Protein AF-A0A5K3FFN4-F1 (afdb_monomer)

pLDDT: mean 79.39, std 20.01, range [26.0, 97.38]

Mean predicted aligned error: 14.05 Å

Nearest PDB structures (foldseek):
  5lgd-assembly1_A  TM=8.659E-01  e=4.032E-09  Homo sapiens
  5uph-assembly1_A  TM=8.967E-01  e=3.015E-09  Homo sapiens
  4f7b-assembly3_C  TM=8.768E-01  e=3.804E-09  Homo sapiens
  4f7b-assembly4_F  TM=8.673E-01  e=7.640E-09  Homo sapiens
  4tw0-assembly2_B  TM=8.283E-01  e=1.147E-08  Homo sapiens

Structure (mmCIF, N/CA/C/O backbone):
data_AF-A0A5K3FFN4-F1
#
_entry.id   AF-A0A5K3FFN4-F1
#
loop_
_atom_site.group_PDB
_atom_site.id
_atom_site.type_symbol
_atom_site.label_atom_id
_atom_site.label_alt_id
_atom_site.label_comp_id
_atom_site.label_asym_id
_atom_site.label_entity_id
_atom_site.label_seq_id
_atom_site.pdbx_PDB_ins_code
_atom_site.Cartn_x
_atom_site.Cartn_y
_atom_site.Cartn_z
_atom_site.occupancy
_atom_site.B_iso_or_equiv
_atom_site.auth_seq_id
_atom_site.auth_comp_id
_atom_site.auth_asym_id
_atom_site.auth_atom_id
_atom_site.pdbx_PDB_model_num
ATOM 1 N N . MET A 1 1 ? 10.219 7.676 -4.952 1.00 61.69 1 MET A N 1
ATOM 2 C CA . MET A 1 1 ? 10.089 6.314 -5.526 1.00 61.69 1 MET A CA 1
ATOM 3 C C . MET A 1 1 ? 9.188 6.316 -6.751 1.00 61.69 1 MET A C 1
ATOM 5 O O . MET A 1 1 ? 9.641 5.868 -7.788 1.00 61.69 1 MET A O 1
ATOM 9 N N . LEU A 1 2 ? 7.967 6.855 -6.671 1.00 76.56 2 LEU A N 1
ATOM 10 C CA . LEU A 1 2 ? 7.164 7.213 -7.848 1.00 76.56 2 LEU A CA 1
ATOM 11 C C . LEU A 1 2 ? 6.933 8.727 -7.840 1.00 76.56 2 LEU A C 1
ATOM 13 O O . LEU A 1 2 ? 6.721 9.287 -6.766 1.00 76.56 2 LEU A O 1
ATOM 17 N N . CYS A 1 3 ? 6.986 9.382 -9.003 1.00 80.44 3 CYS A N 1
ATOM 18 C CA . CYS A 1 3 ? 6.884 10.846 -9.105 1.00 80.44 3 CYS A CA 1
ATOM 19 C C . CYS A 1 3 ? 5.433 11.371 -9.112 1.00 80.44 3 CYS A C 1
ATOM 21 O O . CYS A 1 3 ? 5.212 12.557 -9.337 1.00 80.44 3 CYS A O 1
ATOM 23 N N . ARG A 1 4 ? 4.437 10.503 -8.874 1.00 84.31 4 ARG A N 1
ATOM 24 C CA . ARG A 1 4 ? 3.011 10.857 -8.806 1.00 84.31 4 ARG A CA 1
ATOM 25 C C . ARG A 1 4 ? 2.291 10.109 -7.676 1.00 84.31 4 ARG A C 1
ATOM 27 O O . ARG A 1 4 ? 2.703 8.991 -7.355 1.00 84.31 4 ARG A O 1
ATOM 34 N N . PRO A 1 5 ? 1.214 10.670 -7.093 1.00 86.56 5 PRO A N 1
ATOM 35 C CA . PRO A 1 5 ? 0.355 9.934 -6.170 1.00 86.56 5 PRO A CA 1
ATOM 36 C C . PRO A 1 5 ? -0.325 8.750 -6.873 1.00 86.56 5 PRO A C 1
ATOM 38 O O . PRO A 1 5 ? -0.617 8.795 -8.069 1.00 86.56 5 PRO A O 1
ATOM 41 N N . LEU A 1 6 ? -0.614 7.692 -6.113 1.00 87.56 6 LEU A N 1
ATOM 42 C CA . LEU A 1 6 ? -1.374 6.533 -6.581 1.00 87.56 6 LEU A CA 1
ATOM 43 C C . LEU A 1 6 ? -2.752 6.514 -5.921 1.00 87.56 6 LEU A C 1
ATOM 45 O O . LEU A 1 6 ? -2.852 6.620 -4.700 1.00 87.56 6 LEU A O 1
ATOM 49 N N . LYS A 1 7 ? -3.814 6.309 -6.706 1.00 90.69 7 LYS A N 1
ATOM 50 C CA . LYS A 1 7 ? -5.147 6.062 -6.152 1.00 90.69 7 LYS A CA 1
ATOM 51 C C . LYS A 1 7 ? -5.229 4.606 -5.692 1.00 90.69 7 LYS A C 1
ATOM 53 O O . LYS A 1 7 ? -4.960 3.690 -6.473 1.00 90.69 7 LYS A O 1
ATOM 58 N N . MET A 1 8 ? -5.600 4.409 -4.431 1.00 92.94 8 MET A N 1
ATOM 59 C CA . MET A 1 8 ? -5.843 3.102 -3.818 1.00 92.94 8 MET A CA 1
ATOM 60 C C . MET A 1 8 ? -7.347 2.840 -3.715 1.00 92.94 8 MET A C 1
ATOM 62 O O . MET A 1 8 ? -8.144 3.768 -3.595 1.00 92.94 8 MET A O 1
ATOM 66 N N . THR A 1 9 ? -7.735 1.568 -3.739 1.00 95.38 9 THR A N 1
ATOM 67 C CA . THR A 1 9 ? -9.117 1.108 -3.550 1.00 95.38 9 THR A CA 1
ATOM 68 C C . THR A 1 9 ? -9.151 0.002 -2.510 1.00 95.38 9 THR A C 1
ATOM 70 O O . THR A 1 9 ? -8.384 -0.957 -2.607 1.00 95.38 9 THR A O 1
ATOM 73 N N . ALA A 1 10 ? -10.054 0.121 -1.538 1.00 95.75 10 ALA A N 1
ATOM 74 C CA . ALA A 1 10 ? -10.371 -0.976 -0.635 1.00 95.75 10 ALA A CA 1
ATOM 75 C C . ALA A 1 10 ? -11.022 -2.120 -1.433 1.00 95.75 10 ALA A C 1
ATOM 77 O O . ALA A 1 10 ? -11.916 -1.878 -2.246 1.00 95.75 10 ALA A O 1
ATOM 78 N N . LYS A 1 11 ? -10.568 -3.358 -1.220 1.00 94.38 11 LYS A N 1
ATOM 79 C CA . LYS A 1 11 ? -11.110 -4.568 -1.860 1.00 94.38 11 LYS A CA 1
ATOM 80 C C . LYS A 1 11 ? -12.028 -5.361 -0.934 1.00 94.38 11 LYS A C 1
ATOM 82 O O . LYS A 1 11 ? -13.005 -5.936 -1.400 1.00 94.38 11 LYS A O 1
ATOM 87 N N . GLY A 1 12 ? -11.729 -5.381 0.362 1.00 95.31 12 GLY A N 1
ATOM 88 C CA . GLY A 1 12 ? -12.502 -6.108 1.365 1.00 95.31 12 GLY A CA 1
ATOM 89 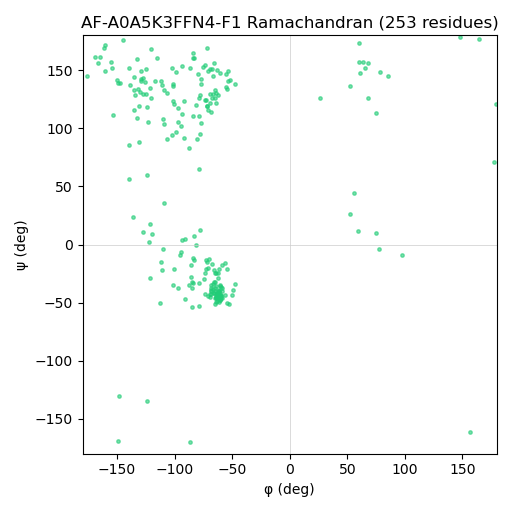C C . GLY A 1 12 ? -11.737 -6.275 2.674 1.00 95.31 12 GLY A C 1
ATOM 90 O O . GLY A 1 12 ? -10.581 -5.866 2.785 1.00 95.31 12 GLY A O 1
ATOM 91 N N .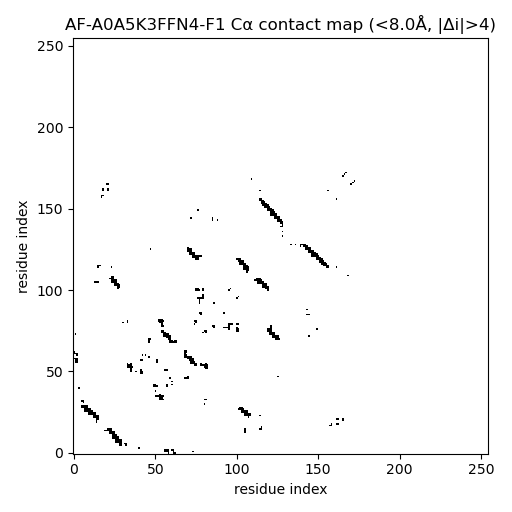 PHE A 1 13 ? -12.395 -6.866 3.669 1.00 95.94 13 PHE A N 1
ATOM 92 C CA . PHE A 1 13 ? -11.748 -7.215 4.932 1.00 95.94 13 PHE A CA 1
ATOM 93 C C . PHE A 1 13 ? -10.888 -8.473 4.787 1.00 95.94 13 PHE A C 1
ATOM 95 O O . PHE A 1 13 ? -11.268 -9.415 4.093 1.00 95.94 13 PHE A O 1
ATOM 102 N N . THR A 1 14 ? -9.751 -8.478 5.472 1.00 95.38 14 THR A N 1
ATOM 103 C CA . THR A 1 14 ? -8.788 -9.579 5.550 1.00 95.38 14 THR A CA 1
ATOM 104 C C . THR A 1 14 ? -8.086 -9.541 6.917 1.00 95.38 14 THR A C 1
ATOM 106 O O . THR A 1 14 ? -8.502 -8.794 7.808 1.00 95.38 14 THR A O 1
ATOM 109 N N . HIS A 1 15 ? -7.022 -10.325 7.081 1.00 94.75 15 HIS A N 1
ATOM 110 C CA . HIS A 1 15 ? -6.204 -10.394 8.292 1.00 94.75 15 HIS A CA 1
ATOM 111 C C . HIS A 1 15 ? -4.707 -10.244 7.954 1.00 94.75 15 HIS A C 1
ATOM 113 O O . HIS A 1 15 ? -4.302 -10.640 6.856 1.00 94.75 15 HIS A O 1
ATOM 119 N N . PRO A 1 16 ? -3.879 -9.675 8.854 1.00 93.44 16 PRO A N 1
ATOM 120 C CA . PRO A 1 16 ? -2.421 -9.683 8.724 1.00 93.44 16 PRO A CA 1
ATOM 121 C C . PRO A 1 16 ? -1.840 -11.092 8.564 1.00 93.44 16 PRO A C 1
ATOM 123 O O . PRO A 1 16 ? -2.310 -12.045 9.185 1.00 93.44 16 PRO A O 1
ATOM 126 N N . SER A 1 17 ? -0.757 -11.221 7.797 1.00 91.88 17 SER A N 1
ATOM 127 C CA . SER A 1 17 ? -0.097 -12.510 7.524 1.00 91.88 17 SER A CA 1
ATOM 128 C C . SER A 1 17 ? 0.461 -13.220 8.767 1.00 91.88 17 SER A C 1
ATOM 130 O O . SER A 1 17 ? 0.652 -14.435 8.737 1.00 91.88 17 SER A O 1
ATOM 132 N N . LEU A 1 18 ? 0.702 -12.476 9.854 1.00 92.75 18 LEU A N 1
ATOM 133 C CA . LEU A 1 18 ? 1.255 -12.971 11.120 1.00 92.75 18 LEU A CA 1
ATOM 134 C C . LEU A 1 18 ? 0.250 -12.991 12.291 1.00 92.75 18 LEU A C 1
ATOM 136 O O . LEU A 1 18 ? 0.617 -13.430 13.379 1.00 92.75 18 LEU A O 1
ATOM 140 N N . TYR A 1 19 ? -0.988 -12.510 12.115 1.00 92.69 19 TYR A N 1
ATOM 141 C CA . TYR A 1 19 ? -1.982 -12.454 13.198 1.00 92.69 19 TYR A CA 1
ATOM 142 C C . TYR A 1 19 ? -3.411 -12.501 12.646 1.00 92.69 19 TYR A C 1
ATOM 144 O O . TYR A 1 19 ? -3.880 -11.553 12.024 1.00 92.69 19 TYR A O 1
ATOM 152 N N . ASP A 1 20 ? -4.119 -13.600 12.898 1.00 93.25 20 ASP A N 1
ATOM 153 C CA . ASP A 1 20 ? -5.409 -13.932 12.280 1.00 93.25 20 ASP A CA 1
ATOM 154 C C . ASP A 1 20 ? -6.633 -13.274 12.942 1.00 93.25 20 ASP A C 1
ATOM 156 O O . ASP A 1 20 ? -7.716 -13.271 12.362 1.00 93.25 20 ASP A O 1
ATOM 160 N N . ARG A 1 21 ? -6.487 -12.706 14.146 1.00 92.25 21 ARG A N 1
ATOM 161 C CA . ARG A 1 21 ? -7.624 -12.173 14.927 1.00 92.25 21 ARG A CA 1
ATOM 162 C C . ARG A 1 21 ? -7.970 -10.724 14.592 1.00 92.25 21 ARG A C 1
ATOM 164 O O . ARG A 1 21 ? -9.141 -10.365 14.588 1.00 92.25 21 ARG A O 1
ATOM 171 N N . LEU A 1 22 ? -6.964 -9.901 14.285 1.00 92.69 22 LEU A N 1
ATOM 172 C CA . LEU A 1 22 ? -7.150 -8.483 13.959 1.00 92.69 22 LEU A CA 1
ATOM 173 C C . LEU A 1 22 ? -7.786 -8.338 12.573 1.00 92.69 22 LEU A C 1
ATOM 175 O O . LEU A 1 22 ? -7.245 -8.840 11.584 1.00 92.69 22 LEU A O 1
ATOM 179 N N . LYS A 1 23 ? -8.917 -7.636 12.482 1.00 94.00 23 LYS A N 1
ATOM 180 C CA . LYS A 1 23 ? -9.640 -7.447 11.218 1.00 94.00 23 LYS A CA 1
ATOM 181 C C . LYS A 1 23 ? -9.220 -6.151 10.520 1.00 94.00 23 LYS A C 1
ATOM 183 O O . LYS A 1 23 ? -9.544 -5.055 10.969 1.00 94.00 23 LYS A O 1
ATOM 188 N N . VAL A 1 24 ? -8.551 -6.278 9.376 1.00 95.50 24 VAL A N 1
ATOM 189 C CA . VAL A 1 24 ? -7.999 -5.153 8.598 1.00 95.50 24 VAL A CA 1
ATOM 190 C C . VAL A 1 24 ? -8.668 -5.028 7.229 1.00 95.50 24 VAL A C 1
ATOM 192 O O . VAL A 1 24 ? -9.289 -5.965 6.732 1.00 95.50 24 VAL A O 1
ATOM 195 N N . LEU A 1 25 ? -8.563 -3.856 6.609 1.00 96.94 25 LEU A N 1
ATOM 196 C CA . LEU A 1 25 ? -9.091 -3.555 5.280 1.00 96.94 25 LEU A CA 1
ATOM 197 C C . LEU A 1 25 ? -7.950 -3.621 4.251 1.00 96.94 25 LEU A C 1
ATOM 199 O O . LEU A 1 25 ? -6.964 -2.896 4.381 1.00 96.94 25 LEU A O 1
ATOM 203 N N . GLU A 1 26 ? -8.065 -4.484 3.235 1.00 96.50 26 GLU A N 1
ATOM 204 C CA . GLU A 1 26 ? -7.068 -4.578 2.160 1.00 96.50 26 GLU A CA 1
ATOM 205 C C . GLU A 1 26 ? -7.291 -3.482 1.118 1.00 96.50 26 GLU A C 1
ATOM 207 O O . GLU A 1 26 ? -8.327 -3.440 0.450 1.00 96.50 26 GLU A O 1
ATOM 212 N N . PHE A 1 27 ? -6.283 -2.636 0.933 1.00 95.75 27 PHE A N 1
ATOM 213 C CA . PHE A 1 27 ? -6.172 -1.688 -0.164 1.00 95.75 27 PHE A CA 1
ATOM 214 C C . PHE A 1 27 ? -5.210 -2.211 -1.234 1.00 95.75 27 PHE A C 1
ATOM 216 O O . PHE A 1 27 ? -4.124 -2.708 -0.935 1.00 95.75 27 PHE A O 1
ATOM 223 N N . GLN A 1 28 ? -5.592 -2.039 -2.498 1.00 94.88 28 GLN A N 1
ATOM 224 C CA . GLN A 1 28 ? -4.733 -2.260 -3.667 1.00 94.88 28 GLN A CA 1
ATOM 225 C C . GLN A 1 28 ? -4.856 -1.061 -4.626 1.00 94.88 28 GLN A C 1
ATOM 227 O O . GLN A 1 28 ? -5.873 -0.353 -4.578 1.00 94.88 28 GLN A O 1
ATOM 232 N N . PRO A 1 29 ? -3.887 -0.833 -5.532 1.00 92.62 29 PRO A N 1
ATOM 233 C CA . PRO A 1 29 ? -3.990 0.213 -6.547 1.00 92.62 29 PRO A CA 1
ATOM 234 C C . PRO A 1 29 ? -5.286 0.116 -7.368 1.00 92.62 29 PRO A C 1
ATOM 236 O O . PRO A 1 29 ? -5.748 -0.975 -7.711 1.00 92.62 29 PRO A O 1
ATOM 239 N N . ASP A 1 30 ? -5.886 1.263 -7.682 1.00 91.69 30 ASP A N 1
ATOM 240 C CA . ASP A 1 30 ? -7.029 1.333 -8.596 1.00 91.69 30 ASP A CA 1
ATOM 241 C C . ASP A 1 30 ? -6.607 1.021 -10.042 1.00 91.69 30 ASP A C 1
ATOM 243 O O . ASP A 1 30 ? -5.496 1.347 -10.457 1.00 91.69 30 ASP A O 1
ATOM 247 N N . ALA A 1 31 ? -7.514 0.469 -10.848 1.00 87.31 31 ALA A N 1
ATOM 248 C CA . ALA A 1 31 ? -7.270 0.229 -12.268 1.00 87.31 31 ALA A CA 1
ATOM 249 C C . ALA A 1 31 ? -6.981 1.539 -13.028 1.00 87.31 31 ALA A C 1
ATOM 251 O O . ALA A 1 31 ? -6.121 1.562 -13.909 1.00 87.31 31 ALA A O 1
ATOM 252 N N . SER A 1 32 ? -7.621 2.653 -12.640 1.00 86.00 32 SER A N 1
ATOM 253 C CA . SER A 1 32 ? -7.358 3.970 -13.240 1.00 86.00 32 SER A CA 1
ATOM 254 C C . SER A 1 32 ? -5.920 4.453 -13.019 1.00 86.00 32 SER A C 1
ATOM 256 O O . SER A 1 32 ? -5.382 5.163 -13.860 1.00 86.00 32 SER A O 1
ATOM 258 N N . THR A 1 33 ? -5.264 4.041 -11.927 1.00 86.00 33 THR A N 1
ATOM 259 C CA . THR A 1 33 ? -3.880 4.430 -11.594 1.00 86.00 33 THR A CA 1
ATOM 260 C C . THR A 1 33 ? -2.862 3.957 -12.640 1.00 86.00 33 THR A C 1
ATOM 262 O O . THR A 1 33 ? -1.800 4.570 -12.784 1.00 86.00 33 THR A O 1
ATOM 265 N N . PHE A 1 34 ? -3.192 2.897 -13.386 1.00 86.19 34 PHE A N 1
ATOM 266 C CA . PHE A 1 34 ? -2.370 2.331 -14.459 1.00 86.19 34 PHE A CA 1
ATOM 267 C C . PHE A 1 34 ? -2.743 2.836 -15.858 1.00 86.19 34 PHE A C 1
ATOM 269 O O . PHE A 1 34 ? -2.014 2.556 -16.809 1.00 86.19 34 PHE A O 1
ATOM 276 N N . ASN A 1 35 ? -3.851 3.564 -16.019 1.00 80.56 35 ASN A N 1
ATOM 277 C CA . ASN A 1 35 ? -4.268 4.042 -17.332 1.00 80.56 35 ASN A CA 1
ATOM 278 C C . ASN A 1 35 ? -3.271 5.091 -17.866 1.00 80.56 35 ASN A C 1
ATOM 280 O O . ASN A 1 35 ? -2.990 6.090 -17.204 1.00 80.56 35 ASN A O 1
ATOM 284 N N . GLY A 1 36 ? -2.750 4.859 -19.075 1.00 61.59 36 GLY A N 1
ATOM 285 C CA . GLY A 1 36 ? -1.809 5.761 -19.745 1.00 61.59 36 GLY A CA 1
ATOM 286 C C . GLY A 1 36 ? -2.447 7.055 -20.261 1.00 61.59 36 GLY A C 1
ATOM 287 O O . GLY A 1 36 ? -1.728 8.007 -20.532 1.00 61.59 36 GLY A O 1
ATOM 288 N N . SER A 1 37 ? -3.782 7.137 -20.354 1.00 53.19 37 SER A N 1
ATOM 289 C CA . SER A 1 37 ? -4.486 8.309 -20.904 1.00 53.19 37 SER A CA 1
ATOM 290 C C . SER A 1 37 ? -4.599 9.509 -19.946 1.00 53.19 37 SER A C 1
ATOM 292 O O . SER A 1 37 ? -5.395 10.414 -20.190 1.00 53.19 37 SER A O 1
ATOM 294 N N . HIS A 1 38 ? -3.866 9.520 -18.830 1.00 60.84 38 HIS A N 1
ATOM 295 C CA . HIS A 1 38 ? -3.785 10.681 -17.944 1.00 60.84 38 HIS A CA 1
ATOM 296 C C . HIS A 1 38 ? -2.657 11.611 -18.409 1.00 60.84 38 HIS A C 1
ATOM 298 O O . HIS A 1 38 ? -1.560 11.583 -17.852 1.00 60.84 38 HIS A O 1
ATOM 304 N N . GLU A 1 39 ? -2.954 12.460 -19.399 1.00 62.72 39 GLU A N 1
ATOM 305 C CA . GLU A 1 39 ? -2.052 13.497 -19.945 1.00 62.72 39 GLU A CA 1
ATOM 306 C C . GLU A 1 39 ? -1.378 14.334 -18.840 1.00 62.72 39 GLU A C 1
ATOM 308 O O . GLU A 1 39 ? -0.203 14.679 -18.927 1.00 62.72 39 GLU A O 1
ATOM 313 N N . THR A 1 40 ? -2.102 14.566 -17.737 1.00 69.69 40 THR A N 1
ATOM 314 C CA . THR A 1 40 ? -1.660 15.247 -16.505 1.00 69.69 40 THR A CA 1
ATOM 315 C C . THR A 1 40 ? -0.418 14.635 -15.837 1.00 69.69 40 THR A C 1
ATOM 317 O O . THR A 1 40 ? 0.171 15.266 -14.964 1.00 69.69 40 THR A O 1
ATOM 320 N N . TYR A 1 41 ? -0.032 13.408 -16.199 1.00 75.06 41 TYR A N 1
ATOM 321 C CA . TYR A 1 41 ? 1.128 12.696 -15.654 1.00 75.06 41 TYR A CA 1
ATOM 322 C C . TYR A 1 41 ? 2.164 12.295 -16.718 1.00 75.06 41 TYR A C 1
ATOM 324 O O . TYR A 1 41 ? 2.996 11.424 -16.450 1.00 75.06 41 TYR A O 1
ATOM 332 N N . CYS A 1 42 ? 2.121 12.901 -17.906 1.00 80.19 42 CYS A N 1
ATOM 333 C CA . CYS A 1 42 ? 3.208 12.805 -18.877 1.00 80.19 42 CYS A CA 1
ATOM 334 C C . CYS A 1 42 ? 4.352 13.780 -18.514 1.00 80.19 42 CYS A C 1
ATOM 336 O O . CYS A 1 42 ? 4.088 14.852 -17.960 1.00 80.19 42 CYS A O 1
ATOM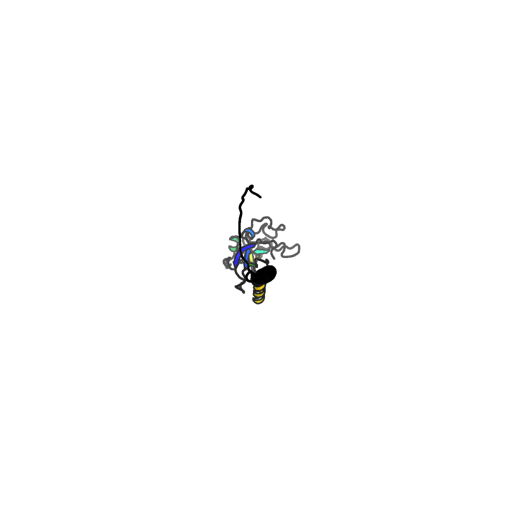 338 N N . PRO A 1 43 ? 5.624 13.430 -18.781 1.00 74.62 43 PRO A N 1
ATOM 339 C CA . PRO A 1 43 ? 6.770 14.268 -18.433 1.00 74.62 43 PRO A CA 1
ATOM 340 C C . PRO A 1 43 ? 6.793 15.583 -19.228 1.00 74.62 43 PRO A C 1
ATOM 342 O O . PRO A 1 43 ? 6.761 15.586 -20.455 1.00 74.62 43 PRO A O 1
ATOM 345 N N . ILE A 1 44 ? 6.947 16.711 -18.527 1.00 70.62 44 ILE A N 1
ATOM 346 C CA . ILE A 1 44 ? 7.153 18.033 -19.156 1.00 70.62 44 ILE A CA 1
ATOM 347 C C . ILE A 1 44 ? 8.514 18.088 -19.879 1.00 70.62 44 ILE A C 1
ATOM 349 O O . ILE A 1 44 ? 8.652 18.727 -20.920 1.00 70.62 44 ILE A O 1
ATOM 353 N N . THR A 1 45 ? 9.527 17.407 -19.334 1.00 70.56 45 THR A N 1
ATOM 354 C CA . THR A 1 45 ? 10.871 17.290 -19.919 1.00 70.56 45 THR A CA 1
ATOM 355 C C . THR A 1 45 ? 11.070 15.866 -20.422 1.00 70.56 45 THR A C 1
ATOM 357 O O . THR A 1 45 ? 11.255 14.943 -19.630 1.00 70.56 45 THR A O 1
ATOM 360 N N . VAL A 1 46 ? 10.990 15.680 -21.737 1.00 71.75 46 VAL A N 1
ATOM 361 C CA . VAL A 1 46 ? 10.915 14.354 -22.358 1.00 71.75 46 VAL A CA 1
ATOM 362 C C . VAL A 1 46 ? 12.310 13.738 -22.532 1.00 71.75 46 VAL A C 1
ATOM 364 O O . VAL A 1 46 ? 13.076 14.177 -23.384 1.00 71.75 46 VAL A O 1
ATOM 367 N N . SER A 1 47 ? 12.612 12.688 -21.760 1.00 69.50 47 SER A N 1
ATOM 368 C CA . SER A 1 47 ? 13.829 11.865 -21.919 1.00 69.50 47 SER A CA 1
ATOM 369 C C . SER A 1 47 ? 13.630 10.608 -22.782 1.00 69.50 47 SER A C 1
ATOM 371 O O . SER A 1 47 ? 14.590 9.893 -23.053 1.00 69.50 47 SER A O 1
ATOM 373 N N . GLY A 1 48 ? 12.393 10.305 -23.181 1.00 76.81 48 GLY A N 1
ATOM 374 C CA . GLY A 1 48 ? 12.020 9.108 -23.943 1.00 76.81 48 GLY A CA 1
ATOM 375 C C . GLY A 1 48 ? 10.837 9.404 -24.875 1.00 76.81 48 GLY A C 1
ATOM 376 O O . GLY A 1 48 ? 10.877 10.402 -25.592 1.00 76.81 48 GLY A O 1
ATOM 377 N N . PRO A 1 49 ? 9.762 8.599 -24.889 1.00 76.88 49 PRO A N 1
ATOM 378 C CA . PRO A 1 49 ? 8.526 8.983 -25.563 1.00 76.88 49 PRO A CA 1
ATOM 379 C C . PRO A 1 49 ? 7.758 10.035 -24.734 1.00 76.88 49 PRO A C 1
ATOM 381 O O . PRO A 1 49 ? 7.874 10.049 -23.507 1.00 76.88 49 PRO A O 1
ATOM 384 N N . PRO A 1 50 ? 6.937 10.899 -25.365 1.00 78.06 50 PRO A N 1
ATOM 385 C CA . PRO A 1 50 ? 6.289 12.032 -24.690 1.00 78.06 50 PRO A CA 1
ATOM 386 C C . PRO A 1 50 ? 5.278 11.624 -23.609 1.00 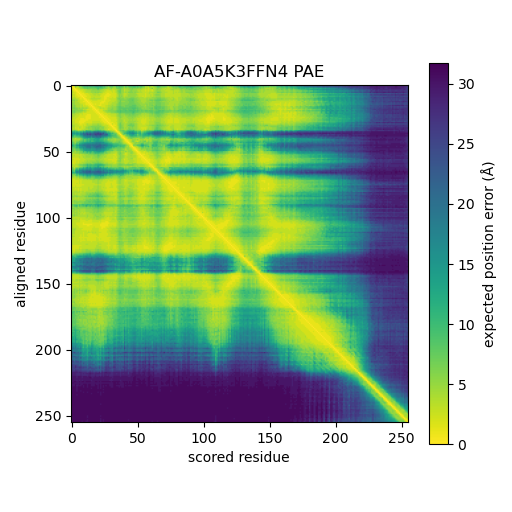78.06 50 PRO A C 1
ATOM 388 O O . PRO A 1 50 ? 5.050 12.384 -22.677 1.00 78.06 50 PRO A O 1
ATOM 391 N N . CYS A 1 51 ? 4.707 10.423 -23.703 1.00 83.94 51 CYS A N 1
ATOM 392 C CA . CYS A 1 51 ? 3.939 9.771 -22.646 1.00 83.94 51 CYS A CA 1
ATOM 393 C C . CYS A 1 51 ? 4.324 8.279 -22.617 1.00 83.94 51 CYS A C 1
ATOM 395 O O . CYS A 1 51 ? 4.411 7.667 -23.689 1.00 83.94 51 CYS A O 1
ATOM 397 N N . PRO A 1 52 ? 4.524 7.655 -21.442 1.00 85.44 52 PRO A N 1
ATOM 398 C CA . PRO A 1 52 ? 4.639 6.202 -21.350 1.00 85.44 52 PRO A CA 1
ATOM 399 C C . PRO A 1 52 ? 3.278 5.518 -21.602 1.00 85.44 52 PRO A C 1
ATOM 401 O O . PRO A 1 52 ? 2.236 6.079 -21.254 1.00 85.44 52 PRO A O 1
ATOM 404 N N . PRO A 1 53 ? 3.249 4.295 -22.164 1.00 87.69 53 PRO A N 1
ATOM 405 C CA . PRO A 1 53 ? 2.013 3.539 -22.337 1.00 87.69 53 PRO A CA 1
ATOM 406 C C . PRO A 1 53 ? 1.475 3.021 -20.991 1.00 87.69 53 PRO A C 1
ATOM 408 O O . PRO A 1 53 ? 2.154 3.051 -19.962 1.00 87.69 53 PRO A O 1
ATOM 411 N N . ALA A 1 54 ? 0.238 2.515 -21.002 1.00 88.69 54 ALA A N 1
ATOM 412 C CA . ALA A 1 54 ? -0.451 2.036 -19.803 1.00 88.69 54 ALA A CA 1
ATOM 413 C C . ALA A 1 54 ? 0.381 1.025 -18.982 1.00 88.69 54 ALA A C 1
ATOM 415 O O . ALA A 1 54 ? 1.077 0.168 -19.534 1.00 88.69 54 ALA A O 1
ATOM 416 N N . GLY A 1 55 ? 0.286 1.147 -17.654 1.00 89.00 55 GLY A N 1
ATOM 417 C CA . GLY A 1 55 ? 1.004 0.376 -16.631 1.00 89.00 55 GLY A CA 1
ATOM 418 C C . GLY A 1 55 ? 2.462 0.775 -16.379 1.00 89.00 55 GLY A C 1
ATOM 419 O O . GLY A 1 55 ? 3.070 0.235 -15.452 1.00 89.00 55 GLY A O 1
ATOM 420 N N . LEU A 1 56 ? 3.011 1.728 -17.140 1.00 90.56 56 LEU A N 1
ATOM 421 C CA . LEU A 1 56 ? 4.281 2.386 -16.829 1.00 90.56 56 LEU A CA 1
ATOM 422 C C . LEU A 1 56 ? 4.060 3.744 -16.148 1.00 90.56 56 LEU A C 1
ATOM 424 O O . LEU A 1 56 ? 3.086 4.460 -16.388 1.00 90.56 56 LEU A O 1
ATOM 428 N N . PHE A 1 57 ? 5.010 4.092 -15.290 1.00 89.38 57 PHE A N 1
ATOM 429 C CA . PHE A 1 57 ? 5.092 5.335 -14.541 1.00 89.38 57 PHE A CA 1
ATOM 430 C C . PHE A 1 57 ? 6.447 5.959 -14.866 1.00 89.38 57 PHE A C 1
ATOM 432 O O . PHE A 1 57 ? 7.477 5.342 -14.591 1.00 89.38 57 PHE A O 1
ATOM 439 N N . ASP A 1 58 ? 6.472 7.155 -15.452 1.00 88.50 58 ASP A N 1
ATOM 440 C CA . ASP A 1 58 ? 7.737 7.867 -15.641 1.00 88.50 58 ASP A CA 1
ATOM 441 C C . ASP A 1 58 ? 8.340 8.203 -14.266 1.00 88.50 58 ASP A C 1
ATOM 443 O O . ASP A 1 58 ? 7.635 8.688 -13.372 1.00 88.50 58 ASP A O 1
ATOM 447 N N . ILE A 1 59 ? 9.624 7.883 -14.078 1.00 88.81 59 ILE A N 1
ATOM 448 C CA . ILE A 1 59 ? 10.381 8.264 -12.881 1.00 88.81 59 ILE A CA 1
ATOM 449 C C . ILE A 1 59 ? 11.638 9.086 -13.194 1.00 88.81 59 ILE A C 1
ATOM 451 O O . ILE A 1 59 ? 12.349 9.469 -12.263 1.00 88.81 59 ILE A O 1
ATOM 455 N N . SER A 1 60 ? 11.902 9.402 -14.465 1.00 84.44 60 SER A N 1
ATOM 456 C CA . SER A 1 60 ? 13.085 10.145 -14.920 1.00 84.44 60 SER A CA 1
ATOM 457 C C . SER A 1 60 ? 13.268 11.461 -14.157 1.00 84.44 60 SER A C 1
ATOM 459 O O . SER A 1 60 ? 14.314 11.687 -13.546 1.00 84.44 60 SER A O 1
ATOM 461 N N . GLN A 1 61 ? 12.199 12.261 -14.090 1.00 79.94 61 GLN A N 1
ATOM 462 C CA . GLN A 1 61 ? 12.177 13.615 -13.529 1.00 79.94 61 GLN A CA 1
ATOM 463 C C . GLN A 1 61 ? 12.400 13.696 -12.007 1.00 79.94 61 GLN A C 1
ATOM 465 O O . GLN A 1 61 ? 12.677 14.781 -11.502 1.00 79.94 61 GLN A O 1
ATOM 470 N N . CYS A 1 62 ? 12.259 12.596 -11.252 1.00 83.75 62 CYS A N 1
ATOM 471 C CA . CYS A 1 62 ? 12.490 12.593 -9.797 1.00 83.75 62 CYS A CA 1
ATOM 472 C C . CYS A 1 62 ? 13.466 11.512 -9.302 1.00 83.75 62 CYS A C 1
ATOM 474 O O . CYS A 1 62 ? 13.584 11.305 -8.093 1.00 83.75 62 CYS A O 1
ATOM 476 N N . SER A 1 63 ? 14.176 10.828 -10.207 1.00 78.81 63 SER A N 1
ATOM 477 C CA . SER A 1 63 ? 15.176 9.816 -9.830 1.00 78.81 63 SER A CA 1
ATOM 478 C C . SER A 1 63 ? 16.564 10.395 -9.552 1.00 78.81 63 SER A C 1
ATOM 480 O O . SER A 1 63 ? 17.298 9.818 -8.753 1.00 78.81 63 SER A O 1
ATOM 482 N N . LEU A 1 64 ? 16.927 11.526 -10.169 1.00 76.31 64 LEU A N 1
ATOM 483 C CA . LEU A 1 64 ? 18.180 12.243 -9.911 1.00 76.31 64 LEU A CA 1
ATOM 484 C C . LEU A 1 64 ? 17.919 13.754 -9.780 1.00 76.31 64 LEU A C 1
ATOM 486 O O . LEU A 1 64 ? 17.231 14.320 -10.628 1.00 76.31 64 LEU A O 1
ATOM 490 N N . PRO A 1 65 ? 18.472 14.436 -8.759 1.00 64.12 65 PRO A N 1
ATOM 491 C CA . PRO A 1 65 ? 18.398 15.888 -8.656 1.00 64.12 65 PRO A CA 1
ATOM 492 C C . PRO A 1 65 ? 19.425 16.544 -9.593 1.00 64.12 65 PRO A C 1
ATOM 494 O O . PRO A 1 65 ? 20.630 16.468 -9.359 1.00 64.12 65 PRO A O 1
ATOM 497 N N . GLY A 1 66 ? 18.960 17.210 -10.651 1.00 66.06 66 GLY A N 1
ATOM 498 C CA . GLY A 1 66 ? 19.820 17.950 -11.577 1.00 66.06 66 GLY A CA 1
ATOM 499 C C . GLY A 1 66 ? 19.196 18.134 -12.959 1.00 66.06 66 GLY A C 1
ATOM 500 O O . GLY A 1 66 ? 17.992 17.987 -13.133 1.00 66.06 66 GLY A O 1
ATOM 501 N N . GLN A 1 67 ? 20.032 18.445 -13.954 1.00 65.88 67 GLN A N 1
ATOM 502 C CA . GLN A 1 67 ? 19.613 18.572 -15.360 1.00 65.88 67 GLN A CA 1
ATOM 503 C C . GLN A 1 67 ? 19.561 17.223 -16.104 1.00 65.88 67 GLN A C 1
ATOM 505 O O . GLN A 1 67 ? 19.023 17.146 -17.205 1.00 65.88 67 GLN A O 1
ATOM 510 N N . ILE A 1 68 ? 20.110 16.152 -15.520 1.00 73.81 68 ILE A N 1
ATOM 511 C CA . ILE A 1 68 ? 20.175 14.821 -16.137 1.00 73.81 68 ILE A CA 1
ATOM 512 C C . ILE A 1 68 ? 18.976 13.994 -15.663 1.00 73.81 68 ILE A C 1
ATOM 514 O O . ILE A 1 68 ? 18.984 13.467 -14.553 1.00 73.81 68 ILE A O 1
ATOM 518 N N . SER A 1 69 ? 17.961 13.862 -16.519 1.00 79.75 69 SER A N 1
ATOM 519 C CA . SER A 1 69 ? 16.815 12.964 -16.309 1.00 79.75 69 SER A CA 1
ATOM 520 C C . SER A 1 69 ? 17.025 11.656 -17.092 1.00 79.75 69 SER A C 1
ATOM 522 O O . SER A 1 69 ? 16.766 11.635 -18.296 1.00 79.75 69 SER A O 1
ATOM 524 N N . PRO A 1 70 ? 17.520 10.564 -16.477 1.00 86.19 70 PRO A N 1
ATOM 525 C CA . PRO A 1 70 ? 17.721 9.290 -17.172 1.00 86.19 70 PRO A CA 1
ATOM 526 C C . PRO A 1 70 ? 16.371 8.674 -17.587 1.00 86.19 70 PRO A C 1
ATOM 528 O O . PRO A 1 70 ? 15.409 8.791 -16.828 1.00 86.19 70 PRO A O 1
ATOM 531 N N . PRO A 1 71 ? 16.268 7.989 -18.744 1.00 88.19 71 PRO A N 1
ATOM 532 C CA . PRO A 1 71 ? 14.999 7.508 -19.300 1.00 88.19 71 PRO A CA 1
ATOM 533 C C . PRO A 1 71 ? 14.510 6.219 -18.614 1.00 88.19 71 PRO A C 1
ATOM 535 O O . PRO A 1 71 ? 14.446 5.145 -19.213 1.00 88.19 71 PRO A O 1
ATOM 538 N N . ILE A 1 72 ? 14.191 6.318 -17.323 1.00 90.38 72 ILE A N 1
ATOM 539 C CA . ILE A 1 72 ? 13.757 5.202 -16.477 1.00 90.38 72 ILE A CA 1
ATOM 540 C C . ILE A 1 72 ? 12.294 5.324 -16.051 1.00 90.38 72 ILE A C 1
ATOM 542 O O . ILE A 1 72 ? 11.783 6.396 -15.729 1.00 90.38 72 ILE A O 1
ATOM 546 N N . TYR A 1 73 ? 11.634 4.170 -16.044 1.00 91.62 73 TYR A N 1
ATOM 547 C CA . TYR A 1 73 ? 10.197 4.006 -15.886 1.00 91.62 73 TYR A CA 1
ATOM 548 C C . TYR A 1 73 ? 9.922 2.888 -14.889 1.00 91.62 73 TYR A C 1
ATOM 550 O O . TYR A 1 73 ? 10.427 1.774 -15.038 1.00 91.62 73 TYR A O 1
ATOM 558 N N . ALA A 1 74 ? 9.090 3.147 -13.891 1.00 92.62 74 ALA A N 1
ATOM 559 C CA . ALA A 1 74 ? 8.619 2.114 -12.983 1.00 92.62 74 ALA A CA 1
ATOM 560 C C . ALA A 1 74 ? 7.365 1.415 -13.535 1.00 92.62 74 ALA A C 1
ATOM 562 O O . ALA A 1 74 ? 6.573 2.015 -14.256 1.00 92.62 74 ALA A O 1
ATOM 563 N N . SER A 1 75 ? 7.154 0.155 -13.170 1.00 93.31 75 SER A N 1
ATOM 564 C CA . SER A 1 75 ? 5.920 -0.605 -13.412 1.00 93.31 75 SER A CA 1
ATOM 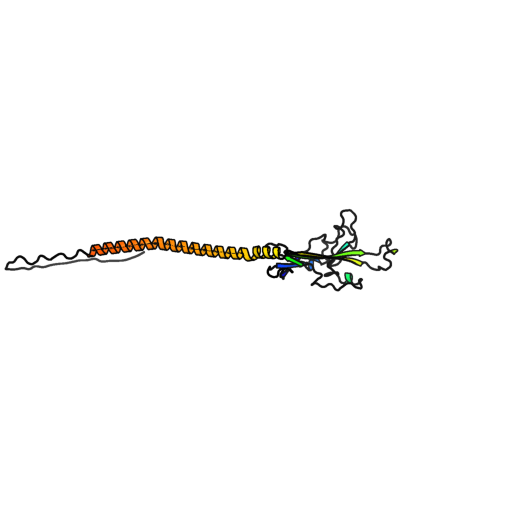565 C C . SER A 1 75 ? 5.640 -1.545 -12.237 1.00 93.31 75 SER A C 1
ATOM 567 O O . SER A 1 75 ? 6.443 -1.661 -11.310 1.00 93.31 75 SER A O 1
ATOM 569 N N . MET A 1 76 ? 4.508 -2.248 -12.264 1.00 94.12 76 MET A N 1
ATOM 570 C CA . MET A 1 76 ? 4.346 -3.450 -11.438 1.00 94.12 76 MET A CA 1
ATOM 571 C C . MET A 1 76 ? 5.182 -4.612 -12.020 1.00 94.12 76 MET A C 1
ATOM 573 O O . MET A 1 76 ? 5.424 -4.632 -13.235 1.00 94.12 76 MET A O 1
ATOM 577 N N . PRO A 1 77 ? 5.605 -5.596 -11.200 1.00 94.75 77 PRO A N 1
ATOM 578 C CA . PRO A 1 77 ? 6.354 -6.768 -11.656 1.00 94.75 77 PRO A CA 1
ATOM 579 C C . PRO A 1 77 ? 5.763 -7.457 -12.891 1.00 94.75 77 PRO A C 1
ATOM 581 O O . PRO A 1 77 ? 4.550 -7.621 -13.036 1.00 94.75 77 PRO A O 1
ATOM 584 N N . HIS A 1 78 ? 6.653 -7.844 -13.805 1.00 94.00 78 HIS A N 1
ATOM 585 C CA . HIS A 1 78 ? 6.357 -8.449 -15.105 1.00 94.00 78 HIS A CA 1
ATOM 586 C C . HIS A 1 78 ? 5.356 -7.657 -15.967 1.00 94.00 78 HIS A C 1
ATOM 588 O O . HIS A 1 78 ? 4.678 -8.240 -16.816 1.00 94.00 78 HIS A O 1
ATOM 594 N N . PHE A 1 79 ? 5.281 -6.336 -15.763 1.00 94.06 79 PHE A N 1
ATOM 595 C CA . PHE A 1 79 ? 4.304 -5.426 -16.370 1.00 94.06 79 PHE A CA 1
ATOM 596 C C . PHE A 1 79 ? 2.845 -5.844 -16.099 1.00 94.06 79 PHE A C 1
ATOM 598 O O . PHE A 1 79 ? 1.998 -5.834 -16.997 1.00 94.06 79 PHE A O 1
ATOM 605 N N . LEU A 1 80 ? 2.526 -6.217 -14.852 1.00 93.00 80 LEU A N 1
ATOM 606 C CA . LEU A 1 80 ? 1.134 -6.320 -14.401 1.00 93.00 80 LEU A CA 1
ATOM 607 C C . LEU A 1 80 ? 0.406 -4.978 -14.644 1.00 93.00 80 LEU A C 1
ATOM 609 O O . LEU A 1 80 ? 0.956 -3.911 -14.381 1.00 93.00 80 LEU A O 1
ATOM 613 N N . HIS A 1 81 ? -0.820 -5.041 -15.174 1.00 91.12 81 HIS A N 1
ATOM 614 C CA . HIS A 1 81 ? -1.603 -3.886 -15.653 1.00 91.12 81 HIS A CA 1
ATOM 615 C C . HIS A 1 81 ? -0.944 -3.056 -16.782 1.00 91.12 81 HIS A C 1
ATOM 617 O O . HIS A 1 81 ? -1.434 -1.977 -17.108 1.00 91.12 81 HIS A O 1
ATOM 623 N N . GLY A 1 82 ? 0.132 -3.560 -17.399 1.00 89.56 82 GLY A N 1
ATOM 624 C CA . GLY A 1 82 ? 0.793 -2.953 -18.555 1.00 89.56 82 GLY A CA 1
ATOM 625 C C . GLY A 1 82 ? 0.146 -3.275 -19.901 1.00 89.56 82 GLY A C 1
ATOM 626 O O . GLY A 1 82 ? -0.573 -4.268 -20.035 1.00 89.56 82 GLY A O 1
ATOM 627 N N . HIS A 1 83 ? 0.444 -2.458 -20.917 1.00 89.25 83 HIS A N 1
ATOM 628 C CA . HIS A 1 83 ? 0.095 -2.774 -22.307 1.00 89.25 83 HIS A CA 1
ATOM 629 C C . HIS A 1 83 ? 0.763 -4.083 -22.766 1.00 89.25 83 HIS A C 1
ATOM 631 O O . HIS A 1 83 ? 1.875 -4.400 -22.338 1.00 89.25 83 HIS A O 1
ATOM 637 N N . ALA A 1 84 ? 0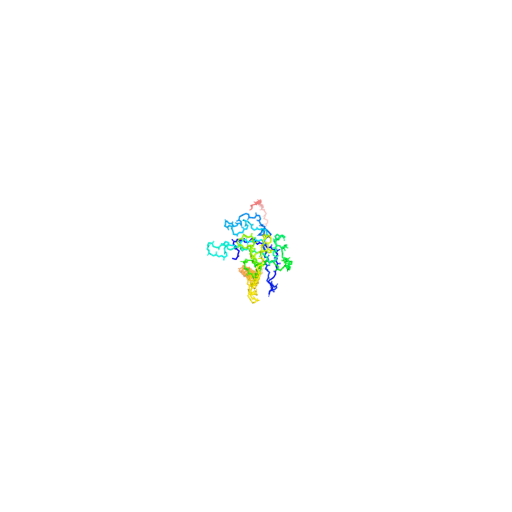.104 -4.845 -23.645 1.00 86.44 84 ALA A N 1
ATOM 638 C CA . ALA A 1 84 ? 0.573 -6.174 -24.053 1.00 86.44 84 ALA A CA 1
ATOM 639 C C . ALA A 1 84 ? 1.976 -6.134 -24.693 1.00 86.44 84 ALA A C 1
ATOM 641 O O . ALA A 1 84 ? 2.829 -6.973 -24.389 1.00 86.44 84 ALA A O 1
ATOM 642 N N . ASP A 1 85 ? 2.231 -5.110 -25.508 1.00 87.31 85 ASP A N 1
ATOM 643 C CA . ASP A 1 85 ? 3.473 -4.941 -26.271 1.00 87.31 85 ASP A CA 1
ATOM 644 C C . ASP A 1 85 ? 4.704 -4.746 -25.380 1.00 87.31 85 ASP A C 1
ATOM 646 O O . ASP A 1 85 ? 5.798 -5.143 -25.766 1.00 87.31 85 ASP A O 1
ATOM 650 N N . LEU A 1 86 ? 4.539 -4.254 -24.142 1.00 89.69 86 LEU A N 1
ATOM 651 C CA . LEU A 1 86 ? 5.631 -4.152 -23.157 1.00 89.69 86 LEU A CA 1
ATOM 652 C C . LEU A 1 86 ? 6.269 -5.509 -22.832 1.00 89.69 86 LEU A C 1
ATOM 654 O O . LEU A 1 86 ? 7.358 -5.575 -22.270 1.00 89.69 86 LEU A O 1
ATOM 658 N N . ARG A 1 87 ? 5.575 -6.603 -23.156 1.00 90.12 87 ARG A N 1
ATOM 659 C CA . ARG A 1 87 ? 5.986 -7.974 -22.855 1.00 90.12 87 ARG A CA 1
ATOM 660 C C . ARG A 1 87 ? 6.353 -8.778 -24.101 1.00 90.12 87 ARG A C 1
ATOM 662 O O . ARG A 1 87 ? 6.991 -9.817 -23.957 1.00 90.12 87 ARG A O 1
ATOM 669 N N . ALA A 1 88 ? 5.985 -8.314 -25.296 1.00 87.69 88 ALA A N 1
ATOM 670 C CA . ALA A 1 88 ? 6.221 -9.026 -26.552 1.00 87.69 88 ALA A CA 1
ATOM 671 C C . ALA A 1 88 ? 7.718 -9.202 -26.916 1.00 87.69 88 ALA A C 1
ATOM 673 O O . ALA A 1 88 ? 8.069 -10.297 -27.363 1.00 87.69 88 ALA A O 1
ATOM 674 N N . PRO A 1 89 ? 8.628 -8.232 -26.665 1.00 86.81 89 PRO A N 1
ATOM 675 C CA . PRO A 1 89 ? 10.061 -8.406 -26.935 1.00 86.81 89 PRO A CA 1
ATOM 676 C C . PRO A 1 89 ? 10.761 -9.467 -26.065 1.00 86.81 89 PRO A C 1
ATOM 678 O O . PRO A 1 89 ? 11.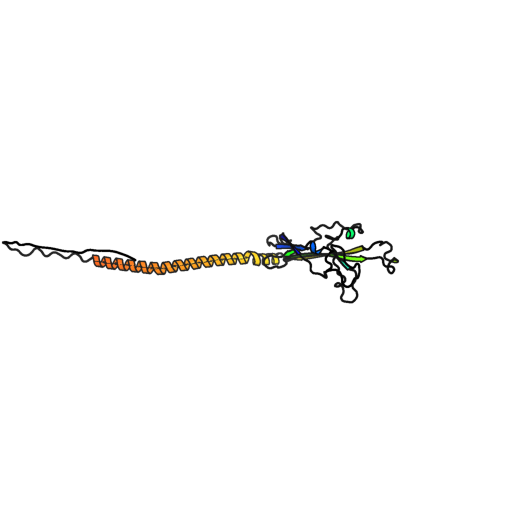818 -9.978 -26.438 1.00 86.81 89 PRO A O 1
ATOM 681 N N . PHE A 1 90 ? 10.211 -9.807 -24.892 1.00 87.25 90 PHE A N 1
ATOM 682 C CA . PHE A 1 90 ? 10.958 -10.497 -23.834 1.00 87.25 90 PHE A CA 1
ATOM 683 C C . PHE A 1 90 ? 10.669 -11.998 -23.740 1.00 87.25 90 PHE A C 1
ATOM 685 O O . PHE A 1 90 ? 9.788 -12.456 -23.005 1.00 87.25 90 PHE A O 1
ATOM 692 N N . LYS A 1 91 ? 11.502 -12.799 -24.412 1.00 85.06 91 LYS A N 1
ATOM 693 C CA . LYS A 1 91 ? 11.551 -14.254 -24.199 1.00 85.06 91 LYS A CA 1
ATOM 694 C C . LYS A 1 91 ? 12.041 -14.555 -22.774 1.00 85.06 91 LYS A C 1
ATOM 696 O O . LYS A 1 91 ? 13.097 -14.087 -22.370 1.00 85.06 91 LYS A O 1
ATOM 701 N N . GLY A 1 92 ? 11.269 -15.344 -22.023 1.00 84.31 92 GLY A N 1
ATOM 702 C CA . GLY A 1 92 ? 11.585 -15.749 -20.644 1.00 84.31 92 GLY A CA 1
ATOM 703 C C . GLY A 1 92 ? 10.906 -14.931 -19.536 1.00 84.31 92 GLY A C 1
ATOM 704 O O . GLY A 1 92 ? 10.927 -15.354 -18.382 1.00 84.31 92 GLY A O 1
ATOM 705 N N . LEU A 1 93 ? 10.240 -13.810 -19.846 1.00 87.62 93 LEU A N 1
ATOM 706 C CA . LEU A 1 93 ? 9.514 -13.038 -18.832 1.00 87.62 93 LEU A CA 1
ATOM 707 C C . LEU A 1 93 ? 8.275 -13.807 -18.329 1.00 87.62 93 LEU A C 1
ATOM 709 O O . LEU A 1 93 ? 7.370 -14.131 -19.106 1.00 87.62 93 LEU A O 1
ATOM 713 N N . ARG A 1 94 ? 8.201 -14.059 -17.013 1.00 90.69 94 ARG A N 1
ATOM 714 C CA . ARG A 1 94 ? 7.064 -14.736 -16.361 1.00 90.69 94 ARG A CA 1
ATOM 715 C C . ARG A 1 94 ? 5.729 -14.050 -16.698 1.00 90.69 94 ARG A C 1
ATOM 717 O O . ARG A 1 94 ? 5.654 -12.836 -16.882 1.00 90.69 94 ARG A O 1
ATOM 724 N N . LYS A 1 95 ? 4.638 -14.826 -16.746 1.00 90.62 95 LYS A N 1
ATOM 725 C CA . LYS A 1 95 ? 3.279 -14.264 -16.788 1.00 90.62 95 LYS A CA 1
ATOM 726 C C . LYS A 1 95 ? 2.980 -13.495 -15.496 1.00 90.62 95 LYS A C 1
ATOM 728 O O . LYS A 1 95 ? 3.030 -14.077 -14.412 1.00 90.62 95 LYS A O 1
ATOM 733 N N . ALA A 1 96 ? 2.655 -12.211 -15.644 1.00 90.88 96 ALA A N 1
ATOM 734 C CA . ALA A 1 96 ? 2.130 -11.382 -14.568 1.00 90.88 96 ALA A CA 1
ATOM 735 C C . ALA A 1 96 ? 0.882 -12.036 -13.944 1.00 90.88 96 ALA A C 1
ATOM 737 O O . ALA A 1 96 ? 0.002 -12.523 -14.657 1.00 90.88 96 ALA A O 1
ATOM 738 N N . ASN A 1 97 ? 0.831 -12.066 -12.617 1.00 92.62 97 ASN A N 1
ATOM 739 C CA . ASN A 1 97 ? -0.158 -12.755 -11.800 1.00 92.62 97 ASN A CA 1
ATOM 740 C C . ASN A 1 97 ? -0.652 -11.795 -10.699 1.00 92.62 97 ASN A C 1
ATOM 742 O O . ASN A 1 97 ? 0.086 -11.554 -9.739 1.00 92.62 97 ASN A O 1
ATOM 746 N N . PRO A 1 98 ? -1.905 -11.298 -10.772 1.00 90.38 98 PRO A N 1
ATOM 747 C CA . PRO A 1 98 ? -2.448 -10.329 -9.817 1.00 90.38 98 PRO A CA 1
ATOM 748 C C . PRO A 1 98 ? -2.368 -10.731 -8.335 1.00 90.38 98 PRO A C 1
ATOM 750 O O . PRO A 1 98 ? -2.442 -9.863 -7.474 1.00 90.38 98 PRO A O 1
ATOM 753 N N . ARG A 1 99 ? -2.229 -12.024 -8.001 1.00 88.50 99 ARG A N 1
ATOM 754 C CA . ARG A 1 99 ? -2.158 -12.481 -6.599 1.00 88.50 99 ARG A CA 1
ATOM 755 C C . ARG A 1 99 ? -0.819 -12.176 -5.920 1.00 88.50 99 ARG A C 1
ATOM 757 O O . ARG A 1 99 ? -0.807 -12.008 -4.697 1.00 88.50 99 ARG A O 1
ATOM 764 N N . ILE A 1 100 ? 0.264 -12.131 -6.704 1.00 89.94 100 ILE A N 1
ATOM 765 C CA . ILE A 1 100 ? 1.654 -11.991 -6.230 1.00 89.94 100 ILE A CA 1
ATOM 766 C C . ILE A 1 100 ? 2.358 -10.752 -6.790 1.00 89.94 100 ILE A C 1
ATOM 768 O O . ILE A 1 100 ? 3.196 -10.196 -6.106 1.00 89.94 100 ILE A O 1
ATOM 772 N N . ASP A 1 101 ? 1.991 -10.274 -7.982 1.00 92.31 101 ASP A N 1
ATOM 773 C CA . ASP A 1 101 ? 2.629 -9.111 -8.620 1.00 92.31 101 ASP A CA 1
ATOM 774 C C . ASP A 1 101 ? 1.942 -7.777 -8.267 1.00 92.31 101 ASP A C 1
ATOM 776 O O . ASP A 1 101 ? 2.299 -6.734 -8.808 1.00 92.31 101 ASP A O 1
ATOM 780 N N . THR A 1 102 ? 0.939 -7.796 -7.382 1.00 92.19 102 THR A N 1
ATOM 781 C CA . THR A 1 102 ? 0.235 -6.588 -6.924 1.00 92.19 102 THR A CA 1
ATOM 782 C C . THR A 1 102 ? 0.830 -6.018 -5.635 1.00 92.19 102 THR A C 1
ATOM 784 O O . THR A 1 102 ? 1.375 -6.747 -4.796 1.00 92.19 102 THR A O 1
ATOM 787 N N . VAL A 1 103 ? 0.654 -4.708 -5.458 1.00 93.19 103 VAL A N 1
ATOM 788 C CA . VAL A 1 103 ? 0.830 -4.016 -4.176 1.00 93.19 103 VAL A CA 1
ATOM 789 C C . VAL A 1 103 ? -0.384 -4.277 -3.286 1.00 93.19 103 VAL A C 1
ATOM 791 O O . VAL A 1 103 ? -1.522 -4.197 -3.753 1.00 93.19 103 VAL A O 1
ATOM 794 N N . LYS A 1 104 ? -0.142 -4.531 -1.997 1.00 94.44 104 LYS A N 1
ATOM 795 C CA . LYS A 1 104 ? -1.183 -4.631 -0.962 1.00 94.44 104 LYS A CA 1
ATOM 796 C C . LYS A 1 104 ? -0.830 -3.741 0.220 1.00 94.44 104 LYS A C 1
ATOM 798 O O . LYS A 1 104 ? 0.334 -3.662 0.604 1.00 94.44 104 LYS A O 1
ATOM 803 N N . LEU A 1 105 ? -1.836 -3.110 0.807 1.00 95.56 105 LEU A N 1
ATOM 804 C CA . LEU A 1 105 ? -1.717 -2.313 2.022 1.00 95.56 105 LEU A CA 1
ATOM 805 C C . LEU A 1 105 ? -2.876 -2.682 2.950 1.00 95.56 105 LEU A C 1
ATOM 807 O O . LEU A 1 105 ? -4.036 -2.487 2.597 1.00 95.56 105 LEU A O 1
ATOM 811 N N . LEU A 1 106 ? -2.568 -3.250 4.111 1.00 96.50 106 LEU A N 1
ATOM 812 C CA . LEU A 1 106 ? -3.541 -3.667 5.112 1.00 96.50 106 LEU A CA 1
ATOM 813 C C . LEU A 1 106 ? -3.662 -2.575 6.171 1.00 96.50 106 LEU A C 1
ATOM 815 O O . LEU A 1 106 ? -2.691 -2.268 6.860 1.00 96.50 106 LEU A O 1
ATOM 819 N N . VAL A 1 107 ? -4.849 -1.984 6.292 1.00 96.56 107 VAL A N 1
ATOM 820 C CA . VAL A 1 107 ? -5.098 -0.815 7.148 1.00 96.56 107 VAL A CA 1
ATOM 821 C C . VAL A 1 107 ? -6.173 -1.142 8.178 1.00 96.56 107 VAL A C 1
ATOM 823 O O . VAL A 1 107 ? -7.210 -1.710 7.834 1.00 96.56 107 VAL A O 1
ATOM 826 N N . GLU A 1 108 ? -5.959 -0.780 9.440 1.00 95.25 108 GLU A N 1
ATOM 827 C CA . GLU A 1 108 ? -6.989 -0.905 10.473 1.00 95.25 108 GLU A CA 1
ATOM 828 C C . GLU A 1 108 ? -8.065 0.190 10.271 1.00 95.25 108 GLU A C 1
ATOM 830 O O . GLU A 1 108 ? -7.728 1.376 10.184 1.00 95.25 108 GLU A O 1
ATOM 835 N N . PRO A 1 109 ? -9.357 -0.170 10.142 1.00 93.81 109 PRO A N 1
ATOM 836 C CA . PRO A 1 109 ? -10.399 0.746 9.668 1.00 93.81 109 PRO A CA 1
ATOM 837 C C . PRO A 1 109 ? -10.825 1.851 10.651 1.00 93.81 109 PRO A C 1
ATOM 839 O O . PRO A 1 109 ? -11.399 2.839 10.195 1.00 93.81 109 PRO A O 1
ATOM 842 N N . LYS A 1 110 ? -10.604 1.714 11.966 1.00 91.69 110 LYS A N 1
ATOM 843 C CA . LYS A 1 110 ? -11.004 2.717 12.976 1.00 91.69 110 LYS A CA 1
ATOM 844 C C . LYS A 1 110 ? -9.973 3.840 13.127 1.00 91.69 110 LYS A C 1
ATOM 846 O O . LYS A 1 110 ? -10.346 4.973 13.417 1.00 91.69 110 LYS A O 1
ATOM 851 N N . THR A 1 111 ? -8.692 3.522 12.954 1.00 92.12 111 THR A N 1
ATOM 852 C CA . THR A 1 111 ? -7.546 4.416 13.202 1.00 92.12 111 THR A CA 1
ATOM 853 C C . THR A 1 111 ? -6.810 4.848 11.938 1.00 92.12 111 THR A C 1
ATOM 855 O O . THR A 1 111 ? -6.105 5.855 11.964 1.00 92.12 111 THR A O 1
ATOM 858 N N . GLY A 1 112 ? -6.936 4.101 10.837 1.00 93.25 112 GLY A N 1
ATOM 859 C CA . GLY A 1 112 ? -6.158 4.330 9.618 1.00 93.25 112 GLY A CA 1
ATOM 860 C C . GLY A 1 112 ? -4.696 3.870 9.707 1.00 93.25 112 GLY A C 1
ATOM 861 O O . GLY A 1 112 ? -3.911 4.178 8.810 1.00 93.25 112 GLY A O 1
ATOM 862 N N . ILE A 1 113 ? -4.307 3.141 10.760 1.00 93.19 113 ILE A N 1
ATOM 863 C CA . ILE A 1 113 ? -2.940 2.630 10.928 1.00 93.19 113 ILE A CA 1
ATOM 864 C C . ILE A 1 113 ? -2.660 1.532 9.893 1.00 93.19 113 ILE A C 1
ATOM 866 O O . ILE A 1 113 ? -3.421 0.573 9.763 1.00 93.19 113 ILE A O 1
ATOM 870 N N . SER A 1 114 ? -1.538 1.654 9.177 1.00 94.69 114 SER A N 1
ATOM 871 C CA . SER A 1 114 ? -1.008 0.592 8.315 1.00 94.69 114 SER A CA 1
ATOM 872 C C . SER A 1 114 ? -0.438 -0.537 9.171 1.00 94.69 114 SER A C 1
ATOM 874 O O . SER A 1 114 ? 0.509 -0.328 9.925 1.00 94.69 114 SER A O 1
ATOM 876 N N . VAL A 1 115 ? -1.001 -1.732 9.025 1.00 95.31 115 VAL A N 1
ATOM 877 C CA . VAL A 1 115 ? -0.685 -2.930 9.816 1.00 95.31 115 VAL A CA 1
ATOM 878 C C . VAL A 1 115 ? 0.311 -3.838 9.087 1.00 95.31 115 VAL A C 1
ATOM 880 O O . VAL A 1 115 ? 1.212 -4.405 9.706 1.00 95.31 115 VAL A O 1
ATOM 883 N N . GLU A 1 116 ? 0.177 -3.933 7.761 1.00 95.50 116 GLU A N 1
ATOM 884 C CA . GLU A 1 116 ? 1.098 -4.633 6.861 1.00 95.50 116 GLU A CA 1
ATOM 885 C C . GLU A 1 116 ? 1.098 -3.940 5.487 1.00 95.50 116 GLU A C 1
ATOM 887 O O . GLU A 1 116 ? 0.045 -3.559 4.978 1.00 95.50 116 GLU A O 1
ATOM 892 N N . ALA A 1 117 ? 2.260 -3.788 4.860 1.00 94.88 117 ALA A N 1
ATOM 893 C CA . ALA A 1 117 ? 2.429 -3.229 3.526 1.00 94.88 117 ALA A CA 1
ATOM 894 C C . ALA A 1 117 ? 3.323 -4.151 2.689 1.00 94.88 117 ALA A C 1
ATOM 896 O O . ALA A 1 117 ? 4.487 -4.366 3.019 1.00 94.88 117 ALA A O 1
ATOM 897 N N . GLN A 1 118 ? 2.786 -4.668 1.585 1.00 94.50 118 GLN A N 1
ATOM 898 C CA . GLN A 1 118 ? 3.522 -5.447 0.591 1.00 94.50 118 GLN A CA 1
ATOM 899 C C . GLN A 1 118 ? 3.712 -4.586 -0.659 1.00 94.50 118 GLN A C 1
ATOM 901 O O . GLN A 1 118 ? 2.849 -4.540 -1.543 1.00 94.50 118 GLN A O 1
ATOM 906 N N . LEU A 1 119 ? 4.825 -3.857 -0.717 1.00 92.81 119 LEU A N 1
ATOM 907 C CA . LEU A 1 119 ? 5.160 -2.972 -1.828 1.00 92.81 119 LEU A CA 1
ATOM 908 C C . LEU A 1 119 ? 5.998 -3.734 -2.858 1.00 92.81 119 LEU A C 1
ATOM 910 O O . LEU A 1 119 ? 7.065 -4.252 -2.538 1.00 92.81 119 LEU A O 1
ATOM 914 N N . ARG A 1 120 ? 5.535 -3.783 -4.109 1.00 93.56 120 ARG A N 1
ATOM 915 C CA . ARG A 1 120 ? 6.217 -4.457 -5.220 1.00 93.56 120 ARG A CA 1
ATOM 916 C C . ARG A 1 120 ? 6.361 -3.500 -6.394 1.00 93.56 120 ARG A C 1
ATOM 918 O O . ARG A 1 120 ? 5.389 -2.855 -6.780 1.00 93.56 120 ARG A O 1
ATOM 925 N N . LEU A 1 121 ? 7.571 -3.386 -6.937 1.00 93.44 121 LEU A N 1
ATOM 926 C CA . LEU A 1 121 ? 7.894 -2.419 -7.987 1.00 93.44 121 LEU A CA 1
ATOM 927 C C . LEU A 1 121 ? 8.965 -2.970 -8.930 1.00 93.44 121 LEU A C 1
ATOM 929 O O . LEU A 1 121 ? 9.945 -3.554 -8.479 1.00 93.44 121 LEU A O 1
ATOM 933 N N . GLN A 1 122 ? 8.807 -2.748 -10.229 1.00 95.12 122 GLN A N 1
ATOM 934 C CA . GLN A 1 122 ? 9.790 -3.061 -11.264 1.00 95.12 122 GLN A CA 1
ATOM 935 C C . GLN A 1 122 ? 10.362 -1.766 -11.840 1.00 95.12 122 GLN A C 1
ATOM 937 O O . GLN A 1 122 ? 9.613 -0.826 -12.095 1.00 95.12 122 GLN A O 1
ATOM 942 N N . ILE A 1 123 ? 11.676 -1.719 -12.052 1.00 94.44 123 ILE A N 1
ATOM 943 C CA . ILE A 1 123 ? 12.380 -0.604 -12.691 1.00 94.44 123 ILE A CA 1
ATOM 944 C C . ILE A 1 123 ? 12.793 -1.028 -14.098 1.00 94.44 123 ILE A C 1
ATOM 946 O O . ILE A 1 123 ? 13.385 -2.092 -14.295 1.00 94.44 123 ILE A O 1
ATOM 950 N N . ASN A 1 124 ? 12.481 -0.180 -15.073 1.00 93.75 124 ASN A N 1
ATOM 951 C CA . ASN A 1 124 ? 12.711 -0.409 -16.492 1.00 93.75 124 ASN A CA 1
ATOM 952 C C . ASN A 1 124 ? 13.486 0.779 -17.078 1.00 93.75 124 ASN A C 1
ATOM 954 O O . ASN A 1 124 ? 13.207 1.919 -16.709 1.00 93.75 124 ASN A O 1
ATOM 958 N N . ALA A 1 125 ? 14.405 0.545 -18.012 1.00 91.88 125 ALA A N 1
ATOM 959 C CA . ALA A 1 125 ? 14.978 1.607 -18.845 1.00 91.88 125 ALA A CA 1
ATOM 960 C C . ALA A 1 125 ? 14.321 1.601 -20.226 1.00 91.88 125 ALA A C 1
ATOM 962 O O . ALA A 1 125 ? 14.145 0.541 -20.823 1.00 91.88 125 ALA A O 1
ATOM 963 N N . TYR A 1 126 ? 13.973 2.776 -20.741 1.00 90.12 126 TYR A N 1
ATOM 964 C CA . TYR A 1 126 ? 13.613 2.940 -22.144 1.00 90.12 126 TYR A CA 1
ATOM 965 C C . TYR A 1 126 ? 14.886 2.961 -22.994 1.00 90.12 126 TYR A C 1
ATOM 967 O O . TYR A 1 126 ? 15.823 3.704 -22.703 1.00 90.12 126 TYR A O 1
ATOM 975 N N . ILE A 1 127 ? 14.910 2.130 -24.033 1.00 86.56 127 ILE A N 1
ATOM 976 C CA . ILE A 1 127 ? 15.999 2.018 -25.000 1.00 86.56 127 ILE A CA 1
ATOM 977 C C . ILE A 1 127 ? 15.409 2.217 -26.395 1.00 86.56 127 ILE A C 1
ATOM 979 O O . ILE A 1 127 ? 14.434 1.568 -26.781 1.00 86.56 127 ILE A O 1
ATOM 983 N N . GLU A 1 128 ? 16.029 3.114 -27.153 1.00 83.12 128 GLU A N 1
ATOM 984 C CA . GLU A 1 128 ? 15.726 3.405 -28.549 1.00 83.12 128 GLU A CA 1
ATOM 985 C C . GLU A 1 128 ? 17.042 3.511 -29.326 1.00 83.12 128 GLU A C 1
ATOM 987 O O . GLU A 1 128 ? 18.053 3.984 -28.802 1.00 83.12 128 GLU A O 1
ATOM 992 N N . ARG A 1 129 ? 17.040 3.049 -30.578 1.00 77.06 129 ARG A N 1
ATOM 993 C CA . ARG A 1 129 ? 18.220 3.055 -31.442 1.00 77.06 129 ARG A CA 1
ATOM 994 C C . ARG A 1 129 ? 18.471 4.456 -32.009 1.00 77.06 129 ARG A C 1
ATOM 996 O O . ARG A 1 129 ? 17.917 4.816 -33.045 1.00 77.06 129 ARG A O 1
ATOM 1003 N N . THR A 1 130 ? 19.336 5.227 -31.357 1.00 74.75 130 THR A N 1
ATOM 1004 C CA . THR A 1 130 ? 19.896 6.468 -31.919 1.00 74.75 130 THR A CA 1
ATOM 1005 C C . THR A 1 130 ? 21.116 6.171 -32.807 1.00 74.75 130 THR A C 1
ATOM 1007 O O . THR A 1 130 ? 21.718 5.101 -32.669 1.00 74.75 130 THR A O 1
ATOM 1010 N N . PRO A 1 131 ? 21.521 7.088 -33.712 1.00 75.50 131 PRO A N 1
ATOM 1011 C CA . PRO A 1 131 ? 22.734 6.919 -34.519 1.00 75.50 131 PRO A CA 1
ATOM 1012 C C . PRO A 1 131 ? 23.989 6.711 -33.662 1.00 75.50 131 PRO A C 1
ATOM 1014 O O . PRO A 1 131 ? 24.761 5.794 -33.921 1.00 75.50 131 PRO A O 1
ATOM 1017 N N . ASP A 1 132 ? 24.133 7.491 -32.587 1.00 73.50 132 ASP A N 1
ATOM 1018 C CA . ASP A 1 132 ? 25.313 7.496 -31.708 1.00 73.50 132 ASP A CA 1
ATOM 1019 C C . ASP A 1 132 ? 25.458 6.223 -30.853 1.00 73.50 132 ASP A C 1
ATOM 1021 O O . ASP A 1 132 ? 26.500 5.991 -30.243 1.00 73.50 132 ASP A O 1
ATOM 1025 N N . LEU A 1 133 ? 24.409 5.394 -30.789 1.00 71.38 133 LEU A N 1
ATOM 1026 C CA . LEU A 1 133 ? 24.368 4.135 -30.038 1.00 71.38 133 LEU A CA 1
ATOM 1027 C C . LEU A 1 133 ? 24.103 2.918 -30.945 1.00 71.38 133 LEU A C 1
ATOM 1029 O O . LEU A 1 133 ? 23.878 1.809 -30.449 1.00 71.38 133 LEU A O 1
ATOM 1033 N N . ALA A 1 134 ? 24.135 3.102 -32.271 1.00 70.00 134 ALA A N 1
ATOM 1034 C CA . ALA A 1 134 ? 23.788 2.070 -33.246 1.00 70.00 134 ALA A CA 1
ATOM 1035 C C . ALA A 1 134 ? 24.683 0.821 -33.151 1.00 70.00 134 ALA A C 1
ATOM 1037 O O . ALA A 1 134 ? 24.173 -0.290 -33.294 1.00 70.00 134 ALA A O 1
ATOM 1038 N N . ASP A 1 135 ? 25.973 1.000 -32.849 1.00 71.56 135 ASP A N 1
ATOM 1039 C CA . ASP A 1 135 ? 26.960 -0.082 -32.704 1.00 71.56 135 ASP A CA 1
ATOM 1040 C C . ASP A 1 135 ? 26.792 -0.885 -31.401 1.00 71.56 135 ASP A C 1
ATOM 1042 O O . ASP A 1 135 ? 27.162 -2.056 -31.332 1.00 71.56 135 ASP A O 1
ATOM 1046 N N . VAL A 1 136 ? 26.196 -0.281 -30.367 1.00 71.25 136 VAL A N 1
ATOM 1047 C CA . VAL A 1 136 ? 25.918 -0.938 -29.076 1.00 71.25 136 VAL A CA 1
ATOM 1048 C C . VAL A 1 136 ? 24.598 -1.710 -29.134 1.00 71.25 136 VAL A C 1
ATOM 1050 O O . VAL A 1 136 ? 24.484 -2.807 -28.588 1.00 71.25 136 VAL A O 1
ATOM 1053 N N . PHE A 1 137 ? 23.600 -1.166 -29.836 1.00 70.81 137 PHE A N 1
ATOM 1054 C CA . PHE A 1 137 ? 22.248 -1.722 -29.928 1.00 70.81 137 PHE A CA 1
ATOM 1055 C C . PHE A 1 137 ? 21.925 -2.308 -31.313 1.00 70.81 137 PHE A C 1
ATOM 1057 O O . PHE A 1 137 ? 20.782 -2.264 -31.765 1.00 70.81 137 PHE A O 1
ATOM 1064 N N . LEU A 1 138 ? 22.917 -2.918 -31.976 1.00 63.81 138 LEU A N 1
ATOM 1065 C CA . LEU A 1 138 ? 22.801 -3.491 -33.328 1.00 63.81 138 LEU A CA 1
ATOM 1066 C C . LEU A 1 138 ? 21.575 -4.404 -33.524 1.00 63.81 138 LEU A C 1
ATOM 1068 O O . LEU A 1 138 ? 20.927 -4.322 -34.567 1.00 63.81 138 LEU A O 1
ATOM 1072 N N . ASN A 1 139 ? 21.245 -5.218 -32.514 1.00 68.56 139 ASN A N 1
ATOM 1073 C CA . ASN A 1 139 ? 20.126 -6.173 -32.515 1.00 68.56 139 ASN A CA 1
ATOM 1074 C C . ASN A 1 139 ? 18.815 -5.621 -31.912 1.00 68.56 139 ASN A C 1
ATOM 1076 O O . ASN A 1 139 ? 17.853 -6.375 -31.773 1.00 68.56 139 ASN A O 1
ATOM 1080 N N . VAL A 1 140 ? 18.759 -4.342 -31.525 1.00 69.69 140 VAL A N 1
ATOM 1081 C CA . VAL A 1 140 ? 17.525 -3.691 -31.061 1.00 69.69 140 VAL A CA 1
ATOM 1082 C C . VAL A 1 140 ? 16.921 -2.925 -32.236 1.00 69.69 140 VAL A C 1
ATOM 1084 O O . VAL A 1 140 ? 17.441 -1.891 -32.660 1.00 69.69 140 VAL A O 1
ATOM 1087 N N . THR A 1 141 ? 15.844 -3.472 -32.797 1.00 60.47 141 THR A N 1
ATOM 1088 C CA . THR A 1 141 ? 15.134 -2.889 -33.947 1.00 60.47 141 THR A CA 1
ATOM 1089 C C . THR A 1 141 ? 14.102 -1.841 -33.530 1.00 60.47 141 THR A C 1
ATOM 1091 O O . THR A 1 141 ? 13.883 -0.877 -34.256 1.00 60.47 141 THR A O 1
ATOM 1094 N N . ASP A 1 142 ? 13.491 -2.027 -32.357 1.00 72.19 142 ASP A N 1
ATOM 1095 C CA . ASP A 1 142 ? 12.303 -1.303 -31.897 1.00 72.19 142 ASP A CA 1
ATOM 1096 C C . ASP A 1 142 ? 12.547 -0.535 -30.587 1.00 72.19 142 ASP A C 1
ATOM 1098 O O . ASP A 1 142 ? 13.529 -0.754 -29.877 1.00 72.19 142 ASP A O 1
ATOM 1102 N N . ARG A 1 143 ? 11.605 0.343 -30.231 1.00 83.25 143 ARG A N 1
ATOM 1103 C CA . ARG A 1 143 ? 11.557 1.038 -28.933 1.00 83.25 143 ARG A CA 1
ATOM 1104 C C . ARG A 1 143 ? 11.167 0.057 -27.828 1.00 83.25 143 ARG A C 1
ATOM 1106 O O . ARG A 1 143 ? 10.075 -0.508 -27.869 1.00 83.25 143 ARG A O 1
ATOM 1113 N N . VAL A 1 144 ? 12.028 -0.140 -26.829 1.00 88.94 144 VAL A N 1
ATOM 1114 C CA . VAL A 1 144 ? 11.864 -1.202 -25.822 1.00 88.94 144 VAL A CA 1
ATOM 1115 C C . VAL A 1 144 ? 12.055 -0.672 -24.399 1.00 88.94 144 VAL A C 1
ATOM 1117 O O . VAL A 1 144 ? 13.034 0.000 -24.095 1.00 88.94 144 VAL A O 1
ATOM 1120 N N . TYR A 1 145 ? 11.144 -1.041 -23.495 1.00 91.56 145 TYR A N 1
ATOM 1121 C CA . TYR A 1 145 ? 11.289 -0.824 -22.052 1.00 91.56 145 TYR A CA 1
ATOM 1122 C C . TYR A 1 145 ? 11.941 -2.052 -21.406 1.00 91.56 145 TYR A C 1
ATOM 1124 O O . TYR A 1 145 ? 11.249 -2.996 -21.035 1.00 91.56 145 TYR A O 1
ATOM 1132 N N . LEU A 1 146 ? 13.269 -2.060 -21.295 1.00 92.19 146 LEU A N 1
ATOM 1133 C CA . LEU A 1 146 ? 14.054 -3.148 -20.708 1.00 92.19 146 LEU A CA 1
ATOM 1134 C C . LEU A 1 146 ? 13.803 -3.249 -19.190 1.00 92.19 146 LEU A C 1
ATOM 1136 O O . LEU A 1 146 ? 14.213 -2.335 -18.471 1.00 92.19 146 LEU A O 1
ATOM 1140 N N . PRO A 1 147 ? 13.186 -4.329 -18.667 1.00 93.75 147 PRO A N 1
ATOM 1141 C CA . PRO A 1 147 ? 13.059 -4.533 -17.228 1.00 93.75 147 PRO A CA 1
ATOM 1142 C C . PRO A 1 147 ? 14.431 -4.882 -16.638 1.00 93.75 147 PRO A C 1
ATOM 1144 O O . PRO A 1 147 ? 15.002 -5.921 -16.963 1.00 93.75 147 PRO A O 1
ATOM 1147 N N . ILE A 1 148 ? 14.962 -4.016 -15.773 1.00 93.19 148 ILE A N 1
ATOM 1148 C CA . ILE A 1 148 ? 16.290 -4.184 -15.159 1.00 93.19 148 ILE A CA 1
ATOM 1149 C C . ILE A 1 148 ? 16.185 -5.078 -13.922 1.00 93.19 148 ILE A C 1
ATOM 1151 O O . ILE A 1 148 ? 16.903 -6.064 -13.785 1.00 93.19 148 ILE A O 1
ATOM 1155 N N . ALA A 1 149 ? 15.289 -4.712 -13.007 1.00 93.12 149 ALA A N 1
ATOM 1156 C CA . ALA A 1 149 ? 15.107 -5.377 -11.725 1.00 93.12 149 ALA A CA 1
ATOM 1157 C C . ALA A 1 149 ? 13.685 -5.151 -11.207 1.00 93.12 149 ALA A C 1
ATOM 1159 O O . ALA A 1 149 ? 13.033 -4.162 -11.550 1.00 93.12 149 ALA A O 1
ATOM 1160 N N . TRP A 1 150 ? 13.224 -6.044 -10.337 1.00 93.69 150 TRP A N 1
ATOM 1161 C CA . TRP A 1 150 ? 12.048 -5.821 -9.506 1.00 93.69 150 TRP A CA 1
ATOM 1162 C C . TRP A 1 150 ? 12.411 -6.027 -8.039 1.00 93.69 150 TRP A C 1
ATOM 1164 O O . TRP A 1 150 ? 13.329 -6.776 -7.708 1.00 93.69 150 TRP A O 1
ATOM 1174 N N . PHE A 1 151 ? 11.691 -5.323 -7.177 1.00 93.25 151 PHE A N 1
ATOM 1175 C CA . PHE A 1 151 ? 11.914 -5.266 -5.744 1.00 93.25 151 PHE A CA 1
ATOM 1176 C C . PHE A 1 151 ? 10.600 -5.550 -5.025 1.00 93.25 151 PHE A C 1
ATOM 1178 O O . PHE A 1 151 ? 9.539 -5.068 -5.432 1.00 93.25 151 PHE A O 1
ATOM 1185 N N . GLU A 1 152 ? 10.690 -6.302 -3.935 1.00 93.62 152 GLU A N 1
ATOM 1186 C CA . GLU A 1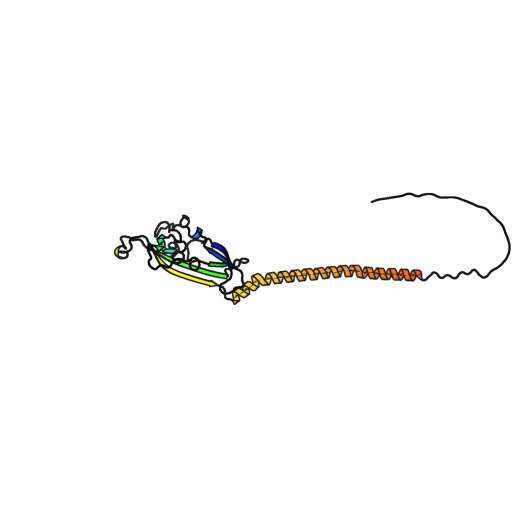 152 ? 9.608 -6.528 -2.986 1.00 93.62 152 GLU A CA 1
ATOM 1187 C C . GLU A 1 152 ? 10.059 -6.033 -1.613 1.00 93.62 152 GLU A C 1
ATOM 1189 O O . GLU A 1 152 ? 11.128 -6.402 -1.127 1.00 93.62 152 GLU A O 1
ATOM 1194 N N . LYS A 1 153 ? 9.250 -5.164 -1.008 1.00 92.75 153 LYS A N 1
ATOM 1195 C CA . LYS A 1 153 ? 9.439 -4.630 0.336 1.00 92.75 153 LYS A CA 1
ATOM 1196 C C . LYS A 1 153 ? 8.182 -4.949 1.136 1.00 92.75 153 LYS A C 1
ATOM 1198 O O . LYS A 1 153 ? 7.142 -4.325 0.928 1.00 92.75 153 LYS A O 1
ATOM 1203 N N . ASN A 1 154 ? 8.300 -5.923 2.030 1.00 92.19 154 ASN A N 1
ATOM 1204 C CA . ASN A 1 154 ? 7.248 -6.294 2.966 1.00 92.19 154 ASN A CA 1
ATOM 1205 C C . ASN A 1 154 ? 7.572 -5.686 4.334 1.00 92.19 154 ASN A C 1
ATOM 1207 O O . ASN A 1 154 ? 8.646 -5.930 4.881 1.00 92.19 154 ASN A O 1
ATOM 1211 N N . GLU A 1 155 ? 6.652 -4.893 4.870 1.00 92.69 155 GLU A N 1
ATOM 1212 C CA . GLU A 1 155 ? 6.725 -4.285 6.200 1.00 92.69 155 GLU A CA 1
ATOM 1213 C C . GLU A 1 155 ? 5.464 -4.657 6.980 1.00 92.69 155 GLU A C 1
ATOM 1215 O O . GLU A 1 155 ? 4.373 -4.652 6.418 1.00 92.69 155 GLU A O 1
ATOM 1220 N N . GLY A 1 156 ? 5.581 -4.968 8.268 1.00 92.62 156 GLY A N 1
ATOM 1221 C CA . GLY A 1 156 ? 4.435 -5.326 9.104 1.00 92.62 156 GLY A CA 1
ATOM 1222 C C . GLY A 1 156 ? 4.796 -5.380 10.584 1.00 92.62 156 GLY A C 1
ATOM 1223 O O . GLY A 1 156 ? 5.974 -5.444 10.937 1.00 92.62 156 GLY A O 1
ATOM 1224 N N . GLY A 1 157 ? 3.784 -5.316 11.450 1.00 90.00 157 GLY A N 1
ATOM 1225 C CA . GLY A 1 157 ? 3.976 -5.416 12.901 1.00 90.00 157 GLY A CA 1
ATOM 1226 C C . GLY A 1 157 ? 4.438 -6.808 13.355 1.00 90.00 157 GLY A C 1
ATOM 1227 O O . GLY A 1 157 ? 4.081 -7.817 12.745 1.00 90.00 157 GLY A O 1
ATOM 1228 N N . SER A 1 158 ? 5.194 -6.875 14.460 1.00 93.06 158 SER A N 1
ATOM 1229 C CA . SER A 1 158 ? 5.436 -8.147 15.161 1.00 93.06 158 SER A CA 1
ATOM 1230 C C . SER A 1 158 ? 4.133 -8.684 15.759 1.00 93.06 158 SER A C 1
ATOM 1232 O O . SER A 1 158 ? 3.229 -7.903 16.055 1.00 93.06 158 SER A O 1
ATOM 1234 N N . VAL A 1 159 ? 4.047 -9.995 16.000 1.00 94.38 159 VAL A N 1
ATOM 1235 C CA . VAL A 1 159 ? 2.866 -10.639 16.612 1.00 94.38 159 VAL A CA 1
ATOM 1236 C C . VAL A 1 159 ? 2.436 -9.923 17.901 1.00 94.38 159 VAL A C 1
ATOM 1238 O O . VAL A 1 159 ? 1.260 -9.610 18.061 1.00 94.38 159 VAL A O 1
ATOM 1241 N N . ASP A 1 160 ? 3.389 -9.563 18.762 1.00 95.00 160 ASP A N 1
ATOM 1242 C CA . ASP A 1 160 ? 3.145 -8.852 20.028 1.00 95.00 160 ASP A CA 1
ATOM 1243 C C . ASP A 1 160 ? 2.573 -7.446 19.788 1.00 95.00 160 ASP A C 1
ATOM 1245 O O . ASP A 1 160 ? 1.655 -7.002 20.477 1.00 95.00 160 ASP A O 1
ATOM 1249 N N . THR A 1 161 ? 3.083 -6.749 18.766 1.00 93.50 161 THR A N 1
ATOM 1250 C CA . THR A 1 161 ? 2.595 -5.423 18.360 1.00 93.50 161 THR A CA 1
ATOM 1251 C C . THR A 1 161 ? 1.159 -5.510 17.837 1.00 93.50 161 THR A C 1
ATOM 1253 O O . THR A 1 161 ? 0.324 -4.668 18.166 1.00 93.50 161 THR A O 1
ATOM 1256 N N . LEU A 1 162 ? 0.859 -6.545 17.045 1.00 94.12 162 LEU A N 1
ATOM 1257 C CA . LEU A 1 162 ? -0.467 -6.808 16.483 1.00 94.12 162 LEU A CA 1
ATOM 1258 C C . LEU A 1 162 ? -1.478 -7.205 17.568 1.00 94.12 162 LEU A C 1
ATOM 1260 O O . LEU A 1 162 ? -2.621 -6.750 17.526 1.00 94.12 162 LEU A O 1
ATOM 1264 N N . GLU A 1 163 ? -1.057 -7.974 18.574 1.00 94.19 163 GLU A N 1
ATOM 1265 C CA . GLU A 1 163 ? -1.888 -8.337 19.724 1.00 94.19 163 GLU A CA 1
ATOM 1266 C C . GLU A 1 163 ? -2.186 -7.137 20.636 1.00 94.19 163 GLU A C 1
ATOM 1268 O O . GLU A 1 163 ? -3.345 -6.914 20.991 1.00 94.19 163 GLU A O 1
ATOM 1273 N N . VAL A 1 164 ? -1.186 -6.306 20.955 1.00 93.50 164 VAL A N 1
ATOM 1274 C CA . VAL A 1 164 ? -1.388 -5.062 21.724 1.00 93.50 164 VAL A CA 1
ATOM 1275 C C . VAL A 1 164 ? -2.307 -4.089 20.975 1.00 93.50 164 VAL A C 1
ATOM 1277 O O . VAL A 1 164 ? -3.182 -3.471 21.591 1.00 93.50 164 VAL A O 1
ATOM 1280 N N . LEU A 1 165 ? -2.169 -3.983 19.648 1.00 93.06 165 LEU A N 1
ATOM 1281 C CA . LEU A 1 165 ? -3.039 -3.170 18.795 1.00 93.06 165 LEU A CA 1
ATOM 1282 C C . LEU A 1 165 ? -4.485 -3.696 18.800 1.00 93.06 165 LEU A C 1
ATOM 1284 O O . LEU A 1 165 ? -5.413 -2.940 19.080 1.00 93.06 165 LEU A O 1
ATOM 1288 N N . HIS A 1 166 ? -4.681 -4.997 18.577 1.00 92.19 166 HIS A N 1
ATOM 1289 C CA . HIS A 1 166 ? -5.987 -5.664 18.618 1.00 92.19 166 HIS A CA 1
ATOM 1290 C C . HIS A 1 166 ? -6.679 -5.522 19.985 1.00 92.19 166 HIS A C 1
ATOM 1292 O O . HIS A 1 166 ? -7.844 -5.117 20.060 1.00 92.19 166 HIS A O 1
ATOM 1298 N N . HIS A 1 167 ? -5.951 -5.752 21.082 1.00 92.50 167 HIS A N 1
ATOM 1299 C CA . HIS A 1 167 ? -6.467 -5.552 22.435 1.00 92.50 167 HIS A CA 1
ATOM 1300 C C . HIS A 1 167 ? -6.896 -4.094 22.679 1.00 92.50 167 HIS A C 1
ATOM 1302 O O . HIS A 1 167 ? -7.909 -3.844 23.332 1.00 92.50 167 HIS A O 1
ATOM 1308 N N . SER A 1 168 ? -6.165 -3.124 22.125 1.00 90.94 168 SER A N 1
ATOM 1309 C CA . SER A 1 168 ? -6.454 -1.694 22.298 1.00 90.94 168 SER A CA 1
ATOM 1310 C C . SER A 1 168 ? -7.597 -1.173 21.427 1.00 90.94 168 SER A C 1
ATOM 1312 O O . SER A 1 168 ? -8.328 -0.287 21.864 1.00 90.94 168 SER A O 1
ATOM 1314 N N . LEU A 1 169 ? -7.783 -1.714 20.220 1.00 91.00 169 LEU A N 1
ATOM 1315 C CA . LEU A 1 169 ? -8.755 -1.196 19.250 1.00 91.00 169 LEU A CA 1
ATOM 1316 C C . LEU A 1 169 ? -10.064 -1.988 19.178 1.00 91.00 169 LEU A C 1
ATOM 1318 O O . LEU A 1 169 ? -11.074 -1.439 18.730 1.00 91.00 169 LEU A O 1
ATOM 1322 N N . GLU A 1 170 ? -10.086 -3.249 19.610 1.00 86.62 170 GLU A N 1
ATOM 1323 C CA . GLU A 1 170 ? -11.302 -4.075 19.632 1.00 86.62 170 GLU A CA 1
ATOM 1324 C C . GLU A 1 170 ? -11.755 -4.401 21.061 1.00 86.62 170 GLU A C 1
ATOM 1326 O O . GLU A 1 170 ? -12.908 -4.141 21.401 1.00 86.62 170 GLU A O 1
ATOM 1331 N N . ILE A 1 171 ? -10.857 -4.889 21.924 1.00 87.56 171 ILE A N 1
ATOM 1332 C CA . ILE A 1 171 ? -11.238 -5.412 23.249 1.00 87.56 171 ILE A CA 1
ATOM 1333 C C . ILE A 1 171 ? -11.495 -4.286 24.266 1.00 87.56 171 ILE A C 1
ATOM 1335 O O . ILE A 1 171 ? -12.566 -4.240 24.873 1.00 87.56 171 ILE A O 1
ATOM 1339 N N . GLN A 1 172 ? -10.552 -3.355 24.445 1.00 88.50 172 GLN A N 1
ATOM 1340 C CA . GLN A 1 172 ? -10.669 -2.263 25.423 1.00 88.50 172 GLN A CA 1
ATOM 1341 C C . GLN A 1 172 ? -11.940 -1.397 25.289 1.00 88.50 172 GLN A C 1
ATOM 1343 O O . GLN A 1 172 ? -12.618 -1.226 26.305 1.00 88.50 172 GLN A O 1
ATOM 1348 N N . PRO A 1 173 ? -12.327 -0.863 24.109 1.00 90.00 173 PRO A N 1
ATOM 1349 C CA . PRO A 1 173 ? -13.524 -0.021 24.011 1.00 90.00 173 PRO A CA 1
ATOM 1350 C C . PRO A 1 173 ? -14.818 -0.784 24.330 1.00 90.00 173 PRO A C 1
ATOM 1352 O O . PRO A 1 173 ? -15.734 -0.207 24.915 1.00 90.00 173 PRO A O 1
ATOM 1355 N N . GLU A 1 174 ? -14.891 -2.080 24.013 1.00 89.44 174 GLU A N 1
ATOM 1356 C CA . GLU A 1 174 ? -16.037 -2.923 24.369 1.00 89.44 174 GLU A CA 1
ATOM 1357 C C . GLU A 1 174 ? -16.105 -3.204 25.873 1.00 89.44 174 GLU A C 1
ATOM 1359 O O . GLU A 1 174 ? -17.168 -3.051 26.477 1.00 89.44 174 GLU A O 1
ATOM 1364 N N . GLN A 1 175 ? -14.973 -3.528 26.506 1.00 89.19 175 GLN A N 1
ATOM 1365 C CA . GLN A 1 175 ? -14.896 -3.710 27.960 1.00 89.19 175 GLN A CA 1
ATOM 1366 C C . GLN A 1 175 ? -15.277 -2.424 28.708 1.00 89.19 175 GLN A C 1
ATOM 1368 O O . GLN A 1 175 ? -16.125 -2.456 29.599 1.00 89.19 175 GLN A O 1
ATOM 1373 N N . ILE A 1 176 ? -14.733 -1.271 28.304 1.00 92.81 176 ILE A N 1
ATOM 1374 C CA . ILE A 1 176 ? -15.065 0.035 28.898 1.00 92.81 176 ILE A CA 1
ATOM 1375 C C . ILE A 1 176 ? -16.562 0.339 28.743 1.00 92.81 176 ILE A C 1
ATOM 1377 O O . ILE A 1 176 ? -17.203 0.760 29.708 1.00 92.81 176 ILE A O 1
ATOM 1381 N N . ARG A 1 177 ? -17.147 0.075 27.566 1.00 93.38 177 ARG A N 1
ATOM 1382 C CA . ARG A 1 177 ? -18.586 0.249 27.315 1.00 93.38 177 ARG A CA 1
ATOM 1383 C C . ARG A 1 177 ? -19.446 -0.634 28.224 1.00 93.38 177 ARG A C 1
ATOM 1385 O O . ARG A 1 177 ? -20.416 -0.144 28.800 1.00 93.38 177 ARG A O 1
ATOM 1392 N N . GLN A 1 178 ? -19.092 -1.909 28.382 1.00 93.50 178 GLN A N 1
ATOM 1393 C CA . GLN A 1 178 ? -19.811 -2.842 29.257 1.00 93.50 178 GLN A CA 1
ATOM 1394 C C . GLN A 1 178 ? -19.725 -2.424 30.732 1.00 93.50 178 GLN A C 1
ATOM 1396 O O . GLN A 1 178 ? -20.752 -2.349 31.407 1.00 93.50 178 GLN A O 1
ATOM 1401 N N . ILE A 1 179 ? -18.530 -2.070 31.217 1.00 95.62 179 ILE A N 1
ATOM 1402 C CA . ILE A 1 179 ? -18.311 -1.589 32.590 1.00 95.62 179 ILE A CA 1
ATOM 1403 C C . ILE A 1 179 ? -19.113 -0.307 32.855 1.00 95.62 179 ILE A C 1
ATOM 1405 O O . ILE A 1 179 ? -19.771 -0.201 33.890 1.00 95.62 179 ILE A O 1
ATOM 1409 N N . LEU A 1 180 ? -19.126 0.643 31.913 1.00 96.00 180 LEU A N 1
ATOM 1410 C CA . LEU A 1 180 ? -19.872 1.897 32.044 1.00 96.00 180 LEU A CA 1
ATOM 1411 C C . LEU A 1 180 ? -21.386 1.655 32.154 1.00 96.00 180 LEU A C 1
ATOM 1413 O O . LEU A 1 180 ? -22.029 2.251 33.021 1.00 96.00 180 LEU A O 1
ATOM 1417 N N . TYR A 1 181 ? -21.955 0.744 31.354 1.00 96.94 181 TYR A N 1
ATOM 1418 C CA . TYR A 1 181 ? -23.361 0.352 31.504 1.00 96.94 181 TYR A CA 1
ATOM 1419 C C . TYR A 1 181 ? -23.643 -0.308 32.860 1.00 96.94 181 TYR A C 1
ATOM 1421 O O . TYR A 1 181 ? -24.636 0.035 33.499 1.00 96.94 181 TYR A O 1
ATOM 1429 N N . ILE A 1 182 ? -22.775 -1.208 33.336 1.00 96.81 182 ILE A N 1
ATOM 1430 C CA . ILE A 1 182 ? -22.936 -1.859 34.648 1.00 96.81 182 ILE A CA 1
ATOM 1431 C C . ILE A 1 182 ? -22.939 -0.811 35.772 1.00 96.81 182 ILE A C 1
ATOM 1433 O O . ILE A 1 182 ? -23.854 -0.798 36.594 1.00 96.81 182 ILE A O 1
ATOM 1437 N N . VAL A 1 183 ? -21.984 0.126 35.774 1.00 97.38 183 VAL A N 1
ATOM 1438 C CA . VAL A 1 183 ? -21.911 1.219 36.762 1.00 97.38 183 VAL A CA 1
ATOM 1439 C C . VAL A 1 183 ? -23.148 2.125 36.697 1.00 97.38 183 VAL A C 1
ATOM 1441 O O . VAL A 1 183 ? -23.686 2.511 37.740 1.00 97.38 183 VAL A O 1
ATOM 1444 N N . PHE A 1 184 ? -23.652 2.427 35.497 1.00 97.25 184 PHE A N 1
ATOM 1445 C CA . PHE A 1 184 ? -24.878 3.204 35.311 1.00 97.25 184 PHE A CA 1
ATOM 1446 C C . PHE A 1 184 ? -26.109 2.493 35.899 1.00 97.25 184 PHE A C 1
ATOM 1448 O O . PHE A 1 184 ? -26.846 3.090 36.683 1.00 97.25 184 PHE A O 1
ATOM 1455 N N . PHE A 1 185 ? -26.310 1.204 35.607 1.00 97.38 185 PHE A N 1
ATOM 1456 C CA . PHE A 1 185 ? -27.451 0.457 36.149 1.00 97.38 185 PHE A CA 1
ATOM 1457 C C . PHE A 1 185 ? -27.344 0.226 37.663 1.00 97.38 185 PHE A C 1
ATOM 1459 O O . PHE A 1 185 ? -28.341 0.379 38.369 1.00 97.38 185 PHE A O 1
ATOM 1466 N N . CYS A 1 186 ? -26.152 -0.071 38.191 1.00 97.06 186 CYS A N 1
ATOM 1467 C CA . CYS A 1 186 ? -25.938 -0.222 39.633 1.00 97.06 186 CYS A CA 1
ATOM 1468 C C . CYS A 1 186 ? -26.185 1.086 40.402 1.00 97.06 186 CYS A C 1
ATOM 1470 O O . CYS A 1 186 ? -26.838 1.061 41.447 1.00 97.06 186 CYS A O 1
ATOM 1472 N N . SER A 1 187 ? -25.719 2.231 39.890 1.00 96.88 187 SER A N 1
ATOM 1473 C CA . SER A 1 187 ? -25.979 3.529 40.528 1.00 96.88 187 SER A CA 1
ATOM 1474 C C . SER A 1 187 ? -27.455 3.930 40.438 1.00 96.88 187 SER A C 1
ATOM 1476 O O . SER A 1 187 ? -28.028 4.336 41.449 1.00 96.88 187 SER A O 1
ATOM 1478 N N . ALA A 1 188 ? -28.115 3.730 39.292 1.00 96.69 188 ALA A N 1
ATOM 1479 C CA . ALA A 1 188 ? -29.553 3.966 39.146 1.00 96.69 188 ALA A CA 1
ATOM 1480 C C . ALA A 1 188 ? -30.393 3.102 40.109 1.00 96.69 188 ALA A C 1
ATOM 1482 O O . ALA A 1 188 ? -31.290 3.620 40.777 1.00 96.69 188 ALA A O 1
ATOM 1483 N N . ALA A 1 189 ? -30.068 1.812 40.250 1.00 96.69 189 ALA A N 1
ATOM 1484 C CA . ALA A 1 189 ? -30.724 0.923 41.209 1.00 96.69 189 ALA A CA 1
ATOM 1485 C C . ALA A 1 189 ? -30.520 1.387 42.662 1.00 96.69 189 ALA A C 1
ATOM 1487 O O . ALA A 1 189 ? -31.476 1.409 43.438 1.00 96.69 189 ALA A O 1
ATOM 1488 N N . PHE A 1 190 ? -29.309 1.825 43.025 1.00 96.88 190 PHE A N 1
ATOM 1489 C CA . PHE A 1 190 ? -29.030 2.385 44.350 1.00 96.88 190 PHE A CA 1
ATOM 1490 C C . PHE A 1 190 ? -29.839 3.663 44.627 1.00 96.88 190 PHE A C 1
ATOM 1492 O O . PHE A 1 190 ? -30.443 3.780 45.693 1.00 96.88 190 PHE A O 1
ATOM 1499 N N . PHE A 1 191 ? -29.933 4.587 43.662 1.00 96.44 191 PHE A N 1
ATOM 1500 C CA . PHE A 1 191 ? -30.766 5.788 43.797 1.00 96.44 191 PHE A CA 1
ATOM 1501 C C . PHE A 1 191 ? -32.254 5.455 43.979 1.00 96.44 191 PHE A C 1
ATOM 1503 O O . PHE A 1 191 ? -32.905 6.063 44.828 1.00 96.44 191 PHE A O 1
ATOM 1510 N N . VAL A 1 192 ? -32.790 4.475 43.244 1.00 95.75 192 VAL A N 1
ATOM 1511 C CA . VAL A 1 192 ? -34.188 4.025 43.393 1.00 95.75 192 VAL A CA 1
ATOM 1512 C C . VAL A 1 192 ? -34.429 3.371 44.758 1.00 95.75 192 VAL A C 1
ATOM 1514 O O . VAL A 1 192 ? -35.427 3.662 45.413 1.00 95.75 192 VAL A O 1
ATOM 1517 N N . LEU A 1 193 ? -33.506 2.537 45.245 1.00 95.38 193 LEU A N 1
ATOM 1518 C CA . LEU A 1 193 ? -33.606 1.958 46.590 1.00 95.38 193 LEU A CA 1
ATOM 1519 C C . LEU A 1 193 ? -33.523 3.034 47.687 1.00 95.38 193 LEU A C 1
ATOM 1521 O O . LEU A 1 193 ? -34.239 2.947 48.685 1.00 95.38 193 LEU A O 1
ATOM 1525 N N . PHE A 1 194 ? -32.713 4.078 47.491 1.00 95.44 194 PHE A N 1
ATOM 1526 C CA . PHE A 1 194 ? -32.599 5.203 48.420 1.00 95.44 194 PHE A CA 1
ATOM 1527 C C . PHE A 1 194 ? -33.858 6.088 48.450 1.00 95.44 194 PHE A C 1
ATOM 1529 O O . PHE A 1 194 ? -34.313 6.464 49.534 1.00 95.44 194 PHE A O 1
ATOM 1536 N N . THR A 1 195 ? -34.469 6.398 47.299 1.00 93.31 195 THR A N 1
ATOM 1537 C CA . THR A 1 195 ? -35.737 7.155 47.256 1.00 93.31 195 THR A CA 1
ATOM 1538 C C . THR A 1 195 ? -36.910 6.344 47.807 1.00 93.31 195 THR A C 1
ATOM 1540 O O . THR A 1 195 ? -37.704 6.880 48.577 1.00 93.31 195 THR A O 1
ATOM 1543 N N . ILE A 1 196 ? -36.988 5.039 47.521 1.00 93.69 196 ILE A N 1
ATOM 1544 C CA . ILE A 1 196 ? -37.983 4.151 48.141 1.00 93.69 196 ILE A CA 1
ATOM 1545 C C . ILE A 1 196 ? -37.779 4.101 49.660 1.00 93.69 196 ILE A C 1
ATOM 1547 O O . ILE A 1 196 ? -38.731 4.321 50.406 1.00 93.69 196 ILE A O 1
ATOM 1551 N N . GLY A 1 197 ? -36.552 3.878 50.143 1.00 92.25 197 GLY A N 1
ATOM 1552 C CA . GLY A 1 197 ? -36.259 3.817 51.578 1.00 92.25 197 GLY A CA 1
ATOM 1553 C C . GLY A 1 197 ? -36.609 5.113 52.316 1.00 92.25 197 GLY A C 1
ATOM 1554 O O . GLY A 1 197 ? -37.273 5.074 53.353 1.00 92.25 197 GLY A O 1
ATOM 1555 N N . SER A 1 198 ? -36.229 6.265 51.757 1.00 89.44 198 SER A N 1
ATOM 1556 C CA . SER A 1 198 ? -36.497 7.582 52.355 1.00 89.44 198 SER A CA 1
ATOM 1557 C C . SER A 1 198 ? -37.970 8.011 52.320 1.00 89.44 198 SER A C 1
ATOM 1559 O O . SER A 1 198 ? -38.362 8.832 53.146 1.00 89.44 198 SER A O 1
ATOM 1561 N N . VAL A 1 199 ? -38.809 7.438 51.449 1.00 91.31 199 VAL A N 1
ATOM 1562 C CA . VAL A 1 199 ? -40.267 7.674 51.449 1.00 91.31 199 VAL A CA 1
ATOM 1563 C C . VAL A 1 199 ? -41.008 6.648 52.314 1.00 91.31 199 VAL A C 1
ATOM 1565 O O . VAL A 1 199 ? -41.845 7.021 53.140 1.00 91.31 199 VAL A O 1
ATOM 1568 N N . VAL A 1 200 ? -40.700 5.358 52.163 1.00 89.38 200 VAL A N 1
ATOM 1569 C CA . VAL A 1 200 ? -41.441 4.263 52.809 1.00 89.38 200 VAL A CA 1
ATOM 1570 C C . VAL A 1 200 ? -41.147 4.180 54.305 1.00 89.38 200 VAL A C 1
ATOM 1572 O O . VAL A 1 200 ? -42.087 4.032 55.083 1.00 89.38 200 VAL A O 1
ATOM 1575 N N . VAL A 1 201 ? -39.892 4.329 54.750 1.00 86.38 201 VAL A N 1
ATOM 1576 C CA . VAL A 1 201 ? -39.560 4.192 56.184 1.00 86.38 201 VAL A CA 1
ATOM 1577 C C . VAL A 1 201 ? -40.241 5.275 57.041 1.00 86.38 201 VAL A C 1
ATOM 1579 O O . VAL A 1 201 ? -40.866 4.914 58.042 1.00 86.38 201 VAL A O 1
ATOM 1582 N N . PRO A 1 202 ? -40.245 6.575 56.670 1.00 84.81 202 PRO A N 1
ATOM 1583 C CA . PRO A 1 202 ? -41.035 7.577 57.386 1.00 84.81 202 PRO A CA 1
ATOM 1584 C C . PRO A 1 202 ? -42.549 7.362 57.272 1.00 84.81 202 PRO A C 1
ATOM 1586 O O . PRO A 1 202 ? -43.270 7.661 58.226 1.00 84.81 202 PRO A O 1
ATOM 1589 N N . CYS A 1 203 ? -43.044 6.832 56.146 1.00 83.38 203 CYS A N 1
ATOM 1590 C CA . CYS A 1 203 ? -44.464 6.517 55.969 1.00 83.38 203 CYS A CA 1
ATOM 1591 C C . CYS A 1 203 ? -44.919 5.414 56.939 1.00 83.38 203 CYS A C 1
ATOM 1593 O O . CYS A 1 203 ? -45.856 5.628 57.708 1.00 83.38 203 CYS A O 1
ATOM 1595 N N . GLU A 1 204 ? -44.198 4.291 56.989 1.00 81.94 204 GLU A N 1
ATOM 1596 C CA . GLU A 1 204 ? -44.441 3.181 57.919 1.00 81.94 204 GLU A CA 1
ATOM 1597 C C . GLU A 1 204 ? -44.315 3.611 59.383 1.00 81.94 204 GLU A C 1
ATOM 1599 O O . GLU A 1 204 ? -45.180 3.306 60.206 1.00 81.94 204 GLU A O 1
ATOM 1604 N N . MET A 1 205 ? -43.286 4.391 59.730 1.00 78.75 205 MET A N 1
ATOM 1605 C CA . MET A 1 205 ? -43.140 4.924 61.089 1.00 78.75 205 MET A CA 1
ATOM 1606 C C . MET A 1 205 ? -44.327 5.820 61.473 1.00 78.75 205 MET A C 1
ATOM 1608 O O . MET A 1 205 ? -44.897 5.657 62.554 1.00 78.75 205 MET A O 1
ATOM 1612 N N . ARG A 1 206 ? -44.771 6.712 60.578 1.00 79.31 206 ARG A N 1
ATOM 1613 C CA . ARG A 1 206 ? -45.938 7.580 60.806 1.00 79.31 206 ARG A CA 1
ATOM 1614 C C . ARG A 1 206 ? -47.244 6.781 60.890 1.00 79.31 206 ARG A C 1
ATOM 1616 O O . ARG A 1 206 ? -48.075 7.078 61.746 1.00 79.31 206 ARG A O 1
ATOM 1623 N N . TYR A 1 207 ? -47.406 5.744 60.069 1.00 80.62 207 TYR A N 1
ATOM 1624 C CA . TYR A 1 207 ? -48.551 4.831 60.102 1.00 80.62 207 TYR A CA 1
ATOM 1625 C C . TYR A 1 207 ? -48.614 4.033 61.415 1.00 80.62 207 TYR A C 1
ATOM 1627 O O . TYR A 1 207 ? -49.665 3.977 62.058 1.00 80.62 207 TYR A O 1
ATOM 1635 N N . ARG A 1 208 ? -47.480 3.489 61.878 1.00 79.75 208 ARG A N 1
ATOM 1636 C CA . ARG A 1 208 ? -47.372 2.787 63.168 1.00 79.75 208 ARG A CA 1
ATOM 1637 C C . ARG A 1 208 ? -47.685 3.702 64.355 1.00 79.75 208 ARG A C 1
ATOM 1639 O O . ARG A 1 208 ? -48.425 3.287 65.245 1.00 79.75 208 ARG A O 1
ATOM 1646 N N . ILE A 1 209 ? -47.197 4.946 64.345 1.00 77.69 209 ILE A N 1
ATOM 1647 C CA . ILE A 1 209 ? -47.505 5.952 65.378 1.00 77.69 209 ILE A CA 1
ATOM 1648 C C . ILE A 1 209 ? -49.007 6.286 65.390 1.00 77.69 209 ILE A C 1
ATOM 1650 O O . ILE A 1 209 ? -49.626 6.277 66.453 1.00 77.69 209 ILE A O 1
ATOM 1654 N N . LEU A 1 210 ? -49.624 6.509 64.223 1.00 75.00 210 LEU A N 1
ATOM 1655 C CA . LEU A 1 210 ? -51.068 6.765 64.114 1.00 75.00 210 LEU A CA 1
ATOM 1656 C C . LEU A 1 210 ? -51.913 5.575 64.597 1.00 75.00 210 LEU A C 1
ATOM 1658 O O . LEU A 1 210 ? -52.896 5.769 65.315 1.00 75.00 210 LEU A O 1
ATOM 1662 N N . ARG A 1 211 ? -51.515 4.337 64.266 1.00 79.56 211 ARG A N 1
ATOM 1663 C CA . ARG A 1 211 ? -52.177 3.117 64.758 1.00 79.56 211 ARG A CA 1
ATOM 1664 C C . ARG A 1 211 ? -52.091 3.008 66.287 1.00 79.56 211 ARG A C 1
ATOM 1666 O O . ARG A 1 211 ? -53.092 2.678 66.917 1.00 79.56 211 ARG A O 1
ATOM 1673 N N . TRP A 1 212 ? -50.939 3.323 66.882 1.00 72.94 212 TRP A N 1
ATOM 1674 C CA . TRP A 1 212 ? -50.743 3.311 68.338 1.00 72.94 212 TRP A CA 1
ATOM 1675 C C . TRP A 1 212 ? -51.610 4.359 69.055 1.00 72.94 212 TRP A C 1
ATOM 1677 O O . TRP A 1 212 ? -52.316 4.020 70.005 1.00 72.94 212 TRP A O 1
ATOM 1687 N N . PHE A 1 213 ? -51.657 5.598 68.550 1.00 69.19 213 PHE A N 1
ATOM 1688 C CA . PHE A 1 213 ? -52.526 6.650 69.097 1.00 69.19 213 PHE A CA 1
ATOM 1689 C C . PHE A 1 213 ? -54.020 6.302 69.015 1.00 69.19 213 PHE A C 1
ATOM 1691 O O . PHE A 1 213 ? -54.758 6.547 69.970 1.00 69.19 213 PHE A O 1
ATOM 1698 N N . ASN A 1 214 ? -54.475 5.695 67.914 1.00 69.06 214 ASN A N 1
ATOM 1699 C CA . ASN A 1 214 ? -55.861 5.230 67.802 1.00 69.06 214 ASN A CA 1
ATOM 1700 C C . ASN A 1 214 ? -56.160 4.052 68.746 1.00 69.06 214 ASN A C 1
ATOM 1702 O O . ASN A 1 214 ? -57.253 3.999 69.304 1.00 69.06 214 ASN A O 1
ATOM 1706 N N . GLY A 1 215 ? -55.190 3.162 68.988 1.00 68.94 215 GLY A N 1
ATOM 1707 C CA . GLY A 1 215 ? -55.300 2.102 69.997 1.00 68.94 215 GLY A CA 1
ATOM 1708 C C . GLY A 1 215 ? -55.497 2.655 71.412 1.00 68.94 215 GLY A C 1
ATOM 1709 O O . GLY A 1 215 ? -56.438 2.260 72.097 1.00 68.94 215 GLY A O 1
ATOM 1710 N N . LEU A 1 216 ? -54.686 3.640 71.817 1.00 61.81 216 LEU A N 1
ATOM 1711 C CA . LEU A 1 216 ? -54.841 4.331 73.107 1.00 61.81 216 LEU A CA 1
ATOM 1712 C C . LEU A 1 216 ? -56.215 5.003 73.256 1.00 61.81 216 LEU A C 1
ATOM 1714 O O . LEU A 1 216 ? -56.802 4.977 74.335 1.00 61.81 216 LEU A O 1
ATOM 1718 N N . ARG A 1 217 ? -56.762 5.566 72.171 1.00 56.28 217 ARG A N 1
ATOM 1719 C CA . ARG A 1 217 ? -58.093 6.198 72.164 1.00 56.28 217 ARG A CA 1
ATOM 1720 C C . ARG A 1 217 ? -59.266 5.213 72.236 1.00 56.28 217 ARG A C 1
ATOM 1722 O O . ARG A 1 217 ? -60.388 5.651 72.476 1.00 56.28 217 ARG A O 1
ATOM 1729 N N . GLY A 1 218 ? -59.027 3.916 72.028 1.00 52.88 218 GLY A N 1
ATOM 1730 C CA . GLY A 1 218 ? -60.038 2.863 72.157 1.00 52.88 218 GLY A CA 1
ATOM 1731 C C . GLY A 1 218 ? -60.221 2.328 73.583 1.00 52.88 218 GLY A C 1
ATOM 1732 O O . GLY A 1 218 ? -61.243 1.711 73.862 1.00 52.88 218 GLY A O 1
ATOM 1733 N N . GLY A 1 219 ? -59.263 2.566 74.487 1.00 48.84 219 GLY A N 1
ATOM 1734 C CA . GLY A 1 219 ? -59.216 1.933 75.814 1.00 48.84 219 GLY A CA 1
ATOM 1735 C C . GLY A 1 219 ? -60.102 2.548 76.906 1.00 48.84 219 GLY A C 1
ATOM 1736 O O . GLY A 1 219 ? -60.080 2.063 78.031 1.00 48.84 219 GLY A O 1
ATOM 1737 N N . THR A 1 220 ? -60.855 3.617 76.626 1.00 48.34 220 THR A N 1
ATOM 1738 C CA . THR A 1 220 ? -61.575 4.408 77.647 1.00 48.34 220 THR A CA 1
ATOM 1739 C C . THR A 1 220 ? -63.080 4.517 77.382 1.00 48.34 220 THR A C 1
ATOM 1741 O O . THR A 1 220 ? -63.634 5.609 77.246 1.00 48.34 220 THR A O 1
ATOM 1744 N N . LYS A 1 221 ? -63.769 3.367 77.340 1.00 46.41 221 LYS A N 1
ATOM 1745 C CA . LYS A 1 221 ? -65.245 3.279 77.342 1.00 46.41 221 LYS A CA 1
ATOM 1746 C C . LYS A 1 221 ? -65.795 2.140 78.213 1.00 46.41 221 LYS A C 1
ATOM 1748 O O . LYS A 1 221 ? -66.597 1.335 77.754 1.00 46.41 221 LYS A O 1
ATOM 1753 N N . GLU A 1 222 ? -65.436 2.135 79.492 1.00 47.62 222 GLU A N 1
ATOM 1754 C CA . GLU A 1 222 ? -66.168 1.376 80.513 1.00 47.62 222 GLU A CA 1
ATOM 1755 C C . GLU A 1 222 ? -66.453 2.293 81.711 1.00 47.62 222 GLU A C 1
ATOM 1757 O O . GLU A 1 222 ? -65.636 2.467 82.610 1.00 47.62 222 GLU A O 1
ATOM 1762 N N . GLY A 1 223 ? -67.592 2.992 81.645 1.00 39.94 223 GLY A N 1
ATOM 1763 C CA . GLY A 1 223 ? -68.063 3.918 82.677 1.00 39.94 223 GLY A CA 1
ATOM 1764 C C . GLY A 1 223 ? -69.278 3.333 83.387 1.00 39.94 223 GLY A C 1
ATOM 1765 O O . GLY A 1 223 ? -70.355 3.252 82.797 1.00 39.94 223 GLY A O 1
ATOM 1766 N N . THR A 1 224 ? -69.098 2.902 84.634 1.00 38.19 224 THR A N 1
ATOM 1767 C CA . THR A 1 224 ? -70.091 2.132 85.395 1.00 38.19 224 THR A CA 1
ATOM 1768 C C . THR A 1 224 ? -71.394 2.903 85.622 1.00 38.19 224 THR A C 1
ATOM 1770 O O . THR A 1 224 ? -71.395 4.020 86.138 1.00 38.19 224 THR A O 1
ATOM 1773 N N . SER A 1 225 ? -72.526 2.282 85.280 1.00 35.16 225 SER A N 1
ATOM 1774 C CA . SER A 1 225 ? -73.859 2.873 85.443 1.00 35.16 225 SER A CA 1
ATOM 1775 C C . SER A 1 225 ? -74.329 2.813 86.901 1.00 35.16 225 SER A C 1
ATOM 1777 O O . SER A 1 225 ? -74.748 1.762 87.387 1.00 35.16 225 SER A O 1
ATOM 1779 N N . ILE A 1 226 ? -74.302 3.948 87.604 1.00 42.56 226 ILE A N 1
ATOM 1780 C CA . ILE A 1 226 ? -74.924 4.080 88.930 1.00 42.56 226 ILE A CA 1
ATOM 1781 C C . ILE A 1 226 ? -76.431 4.311 88.736 1.00 42.56 226 ILE A C 1
ATOM 1783 O O . ILE A 1 226 ? -76.888 5.443 88.584 1.00 42.56 226 ILE A O 1
ATOM 1787 N N . ARG A 1 227 ? -77.203 3.216 88.704 1.00 42.06 227 ARG A N 1
ATOM 1788 C CA . ARG A 1 227 ? -78.679 3.224 88.593 1.00 42.06 227 ARG A CA 1
ATOM 1789 C C . ARG A 1 227 ? -79.404 2.237 89.526 1.00 42.06 227 ARG A C 1
ATOM 1791 O O . ARG A 1 227 ? -80.548 1.879 89.275 1.00 42.06 227 ARG A O 1
ATOM 1798 N N . HIS A 1 228 ? -78.773 1.845 90.632 1.00 39.62 228 HIS A N 1
ATOM 1799 C CA . HIS A 1 228 ? -79.421 1.094 91.714 1.00 39.62 228 HIS A CA 1
ATOM 1800 C C . HIS A 1 228 ? -78.953 1.605 93.081 1.00 39.62 228 HIS A C 1
ATOM 1802 O O . HIS A 1 228 ? -77.992 1.069 93.620 1.00 39.62 228 HIS A O 1
ATOM 1808 N N . LEU A 1 229 ? -79.611 2.653 93.599 1.00 39.03 229 LEU A N 1
ATOM 1809 C CA . LEU A 1 229 ? -79.696 3.028 95.026 1.00 39.03 229 LEU A CA 1
ATOM 1810 C C . LEU A 1 229 ? -80.506 4.336 95.184 1.00 39.03 229 LEU A C 1
ATOM 1812 O O . LEU A 1 229 ? -79.931 5.385 95.433 1.00 39.03 229 LEU A O 1
ATOM 1816 N N . PHE A 1 230 ? -81.825 4.268 94.961 1.00 38.94 230 PHE A N 1
ATOM 1817 C CA . PHE A 1 230 ? -82.883 5.068 95.616 1.00 38.94 230 PHE A CA 1
ATOM 1818 C C . PHE A 1 230 ? -84.254 4.667 95.026 1.00 38.94 230 PHE A C 1
ATOM 1820 O O . PHE A 1 230 ? -84.447 4.760 93.814 1.00 38.94 230 PHE A O 1
ATOM 1827 N N . GLY A 1 231 ? -85.177 4.196 95.875 1.00 31.09 231 GLY A N 1
ATOM 1828 C CA . GLY A 1 231 ? -86.634 4.285 95.650 1.00 31.09 231 GLY A CA 1
ATOM 1829 C C . GLY A 1 231 ? -87.127 5.661 96.132 1.00 31.09 231 GLY A C 1
ATOM 1830 O O . GLY A 1 231 ? -86.369 6.362 96.793 1.00 31.09 231 GLY A O 1
ATOM 1831 N N . ASP A 1 232 ? -88.322 6.147 95.799 1.00 30.91 232 ASP A N 1
ATOM 1832 C CA . ASP A 1 232 ? -89.605 5.470 96.009 1.00 30.91 232 ASP A CA 1
ATOM 1833 C C . ASP A 1 232 ? -90.749 6.025 95.123 1.00 30.91 232 ASP A C 1
ATOM 1835 O O . ASP A 1 232 ? -90.773 7.207 94.806 1.00 30.91 232 ASP A O 1
ATOM 1839 N N . ILE A 1 233 ? -91.689 5.127 94.784 1.00 29.44 233 ILE A N 1
ATOM 1840 C CA . ILE A 1 233 ? -93.172 5.236 94.824 1.00 29.44 233 ILE A CA 1
ATOM 1841 C C . ILE A 1 233 ? -93.925 6.426 94.142 1.00 29.44 233 ILE A C 1
ATOM 1843 O O . ILE A 1 233 ? -93.639 7.595 94.353 1.00 29.44 233 ILE A O 1
ATOM 1847 N N . SER A 1 234 ? -95.017 6.043 93.447 1.00 28.77 234 SER A N 1
ATOM 1848 C CA . SER A 1 234 ? -96.251 6.782 93.048 1.00 28.77 234 SER A CA 1
ATOM 1849 C C . SER A 1 234 ? -96.231 7.933 92.021 1.00 28.77 234 SER A C 1
ATOM 1851 O O . SER A 1 234 ? -95.599 8.953 92.248 1.00 28.77 234 SER A O 1
ATOM 1853 N N . GLU A 1 235 ? -97.099 7.756 91.003 1.00 30.34 235 GLU A N 1
ATOM 1854 C CA . GLU A 1 235 ? -98.027 8.733 90.369 1.00 30.34 235 GLU A CA 1
ATOM 1855 C C . GLU A 1 235 ? -97.485 10.014 89.688 1.00 30.34 235 GLU A C 1
ATOM 1857 O O . GLU A 1 235 ? -96.438 10.542 90.032 1.00 30.34 235 GLU A O 1
ATOM 1862 N N . ASP A 1 236 ? -98.193 10.647 88.744 1.00 26.00 236 ASP A N 1
ATOM 1863 C CA . ASP A 1 236 ? -99.066 10.196 87.633 1.00 26.00 236 ASP A CA 1
ATOM 1864 C C . ASP A 1 236 ? -99.264 11.415 86.691 1.00 26.00 236 ASP A C 1
ATOM 1866 O O . ASP A 1 236 ? -99.098 12.551 87.141 1.00 26.00 236 ASP A O 1
ATOM 1870 N N . SER A 1 237 ? -99.686 11.210 85.433 1.00 30.47 237 SER A N 1
ATOM 1871 C CA . SER A 1 237 ? -100.092 12.251 84.455 1.00 30.47 237 SER A CA 1
ATOM 1872 C C . SER A 1 237 ? -98.978 13.244 84.013 1.00 30.47 237 SER A C 1
ATOM 1874 O O . SER A 1 237 ? -97.969 13.421 84.685 1.00 30.47 237 SER A O 1
ATOM 1876 N N . SER A 1 238 ? -99.022 13.926 82.861 1.00 32.06 238 SER A N 1
ATOM 1877 C CA . SER A 1 238 ? -99.807 13.766 81.623 1.00 32.06 238 SER A CA 1
ATOM 1878 C C . SER A 1 238 ? -99.042 14.393 80.437 1.00 32.06 238 SER A C 1
ATOM 1880 O O . SER A 1 238 ? -98.281 15.336 80.628 1.00 32.06 238 SER A O 1
ATOM 1882 N N . GLU A 1 239 ? -99.267 13.868 79.226 1.00 32.59 239 GLU A N 1
ATOM 1883 C CA . GLU A 1 239 ? -99.659 14.603 77.995 1.00 32.59 239 GLU A CA 1
ATOM 1884 C C . GLU A 1 239 ? -99.240 16.104 77.871 1.00 32.59 239 GLU A C 1
ATOM 1886 O O . GLU A 1 239 ? -99.572 16.922 78.721 1.00 32.59 239 GLU A O 1
ATOM 1891 N N . ILE A 1 240 ? -98.550 16.569 76.812 1.00 29.95 240 ILE A N 1
ATOM 1892 C CA . ILE A 1 240 ? -99.085 16.791 75.442 1.00 29.95 240 ILE A CA 1
ATOM 1893 C C . ILE A 1 240 ? -97.944 17.021 74.392 1.00 29.95 240 ILE A C 1
ATOM 1895 O O . ILE A 1 240 ? -96.838 17.436 74.730 1.00 29.95 240 ILE A O 1
ATOM 1899 N N . LEU A 1 241 ? -98.236 16.741 73.109 1.00 27.23 241 LEU A N 1
ATOM 1900 C CA . LEU A 1 241 ? -97.427 16.907 71.866 1.00 27.23 241 LEU A CA 1
ATOM 1901 C C . LEU A 1 241 ? -97.557 18.337 71.235 1.00 27.23 241 LEU A C 1
ATOM 1903 O O . LEU A 1 241 ? -98.285 19.148 71.801 1.00 27.23 241 LEU A O 1
ATOM 1907 N N . PRO A 1 242 ? -97.070 18.665 70.003 1.00 53.34 242 PRO A N 1
ATOM 1908 C CA . PRO A 1 242 ? -95.942 18.190 69.168 1.00 53.34 242 PRO A CA 1
ATOM 1909 C C . PRO A 1 242 ? -95.023 19.422 68.812 1.00 53.34 242 PRO A C 1
ATOM 1911 O O . PRO A 1 242 ? -94.745 20.183 69.728 1.00 53.34 242 PRO A O 1
ATOM 1914 N N . ASP A 1 243 ? -94.471 19.774 67.626 1.00 33.75 243 ASP A N 1
ATOM 1915 C CA . ASP A 1 243 ? -94.293 19.177 66.279 1.00 33.75 243 ASP A CA 1
ATOM 1916 C C . ASP A 1 243 ? -93.158 19.880 65.464 1.00 33.75 243 ASP A C 1
ATOM 1918 O O . ASP A 1 243 ? -92.734 20.994 65.759 1.00 33.75 243 ASP A O 1
ATOM 1922 N N . THR A 1 244 ? -92.817 19.285 64.317 1.00 35.53 244 THR A N 1
ATOM 1923 C CA . THR A 1 244 ? -92.417 19.891 63.024 1.00 35.53 244 THR A CA 1
ATOM 1924 C C . THR A 1 244 ? -91.034 20.526 62.762 1.00 35.53 244 THR A C 1
ATOM 1926 O O . THR A 1 244 ? -90.786 21.669 63.110 1.00 35.53 244 THR A O 1
ATOM 1929 N N . LYS A 1 245 ? -90.292 19.837 61.863 1.00 32.34 245 LYS A N 1
ATOM 1930 C CA . LYS A 1 245 ? -89.754 20.280 60.533 1.00 32.34 245 LYS A CA 1
ATOM 1931 C C . LYS A 1 245 ? -88.769 21.480 60.475 1.00 32.34 245 LYS A C 1
ATOM 1933 O O . LYS A 1 245 ? -88.912 22.463 61.173 1.00 32.34 245 LYS A O 1
ATOM 1938 N N . GLY A 1 246 ? -87.798 21.528 59.552 1.00 30.30 246 GLY A N 1
ATOM 1939 C CA . GLY A 1 246 ? -87.421 20.624 58.446 1.00 30.30 246 GLY A CA 1
ATOM 1940 C C . GLY A 1 246 ? -86.823 21.406 57.249 1.00 30.30 246 GLY A C 1
ATOM 1941 O O . GLY A 1 246 ? -86.825 22.630 57.285 1.00 30.30 246 GLY A O 1
ATOM 1942 N N . SER A 1 247 ? -86.405 20.724 56.159 1.00 33.12 247 SER A N 1
ATOM 1943 C CA . SER A 1 247 ? -85.729 21.300 54.951 1.00 33.12 247 SER A CA 1
ATOM 1944 C C . SER A 1 247 ? -84.304 21.856 55.185 1.00 33.12 247 SER A C 1
ATOM 1946 O O . SER A 1 247 ? -83.986 22.228 56.303 1.00 33.12 247 SER A O 1
ATOM 1948 N N . LYS A 1 248 ? -83.375 21.972 54.213 1.00 36.94 248 LYS A N 1
ATOM 1949 C CA . LYS A 1 248 ? -83.175 21.506 52.802 1.00 36.94 248 LYS A CA 1
ATOM 1950 C C . LYS A 1 248 ? -81.629 21.377 52.623 1.00 36.94 248 LYS A C 1
ATOM 1952 O O . LYS A 1 248 ? -80.923 22.124 53.284 1.00 36.94 248 LYS A O 1
ATOM 1957 N N . ASN A 1 249 ? -81.009 20.410 51.930 1.00 34.41 249 ASN A N 1
ATOM 1958 C CA . ASN A 1 249 ? -81.146 19.865 50.560 1.00 34.41 249 ASN A CA 1
ATOM 1959 C C . ASN A 1 249 ? -80.344 20.658 49.488 1.00 34.41 249 ASN A C 1
ATOM 1961 O O . ASN A 1 249 ? -80.337 21.880 49.548 1.00 34.41 249 ASN A O 1
ATOM 1965 N N . VAL A 1 250 ? -79.802 19.944 48.478 1.00 41.00 250 VAL A N 1
ATOM 1966 C CA . VAL A 1 250 ? -79.148 20.406 47.213 1.00 41.00 250 VAL A CA 1
ATOM 1967 C C . VAL A 1 250 ? -77.678 20.922 47.297 1.00 41.00 250 VAL A C 1
ATOM 1969 O O . VAL A 1 250 ? -77.350 21.579 48.274 1.00 41.00 250 VAL A O 1
ATOM 1972 N N . ILE A 1 251 ? -76.766 20.792 46.298 1.00 40.75 251 ILE A N 1
ATOM 1973 C CA . ILE A 1 251 ? -76.372 19.700 45.347 1.00 40.75 251 ILE A CA 1
ATOM 1974 C C . ILE A 1 251 ? -75.151 20.150 44.476 1.00 40.75 251 ILE A C 1
ATOM 1976 O O . ILE A 1 251 ? -75.161 21.301 44.055 1.00 40.75 251 ILE A O 1
ATOM 1980 N N . ARG A 1 252 ? -74.212 19.238 44.112 1.00 37.88 252 ARG A N 1
ATOM 1981 C CA . ARG A 1 252 ? -73.240 19.319 42.962 1.00 37.88 252 ARG A CA 1
ATOM 1982 C C . ARG A 1 252 ? -72.227 20.494 42.914 1.00 37.88 252 ARG A C 1
ATOM 1984 O O . ARG A 1 252 ? -72.339 21.421 43.702 1.00 37.88 252 ARG A O 1
ATOM 1991 N N . ASP A 1 253 ? -71.240 20.579 42.004 1.00 37.59 253 ASP A N 1
ATOM 1992 C CA . ASP A 1 253 ? -70.384 19.617 41.246 1.00 37.59 253 ASP A CA 1
ATOM 1993 C C . ASP A 1 253 ? -69.152 20.404 40.720 1.00 37.59 253 ASP A C 1
ATOM 1995 O O . ASP A 1 253 ? -69.200 21.633 40.665 1.00 37.59 253 ASP A O 1
ATOM 1999 N N . THR A 1 254 ? -68.128 19.704 40.200 1.00 39.72 254 THR A N 1
ATOM 2000 C CA . THR A 1 254 ? -66.984 20.232 39.402 1.00 39.72 254 THR A CA 1
ATOM 2001 C C . THR A 1 254 ? -66.006 21.187 40.119 1.00 39.72 254 THR A C 1
ATOM 2003 O O . THR A 1 254 ? -66.360 21.855 41.084 1.00 39.72 254 THR A O 1
ATOM 2006 N N . LEU A 1 255 ? -64.729 21.264 39.721 1.00 38.25 255 LEU A N 1
ATOM 2007 C CA . LEU A 1 255 ? -64.051 20.736 38.519 1.00 38.25 255 LEU A CA 1
ATOM 2008 C C . LEU A 1 255 ? -62.729 20.042 38.901 1.00 38.25 255 LEU A C 1
ATOM 2010 O O . LEU A 1 255 ? -62.062 20.554 39.826 1.00 38.25 255 LEU A O 1
#

Organism: Mesocestoides corti (NCBI:txid53468)

Foldseek 3Di:
DAPDDFDKDFDAWADDPAEHPQIWTKIFTDLVRQQQPPLVQFDPDDPAPRTDHGQKGFCQVPPDPDPGRAQKIKGFALSVRGDPVLNVVDDPRDDDDCVQRTWIWIARPPPRDTAKTWDKMWMWGWDDDDPVCCVVPVVPPDTHTHTDDMDIDIDHDDPVRSVVVCCVPPVVVVVVVVVVVVVVVVVVVVVVVVVCCVPVVVVVVVVVVVVVVVVVVVPPPDDDDPDPDDDDDDDDDDDDDDDDYDDDDDDDDDD

Sequence (255 aa):
MLCRPLKMTAKGFTHPSLYDRLKVLEFQPDASTFNGSHETYCPITVSGPPCPPAGLFDISQCSLPGQISPPIYASMPHFLHGHADLRAPFKGLRKANPRIDTVKLLVEPKTGISVEAQLRLQINAYIERTPDLADVFLNVTDRVYLPIAWFEKNEGGSVDTLEVLHHSLEIQPEQIRQILYIVFFCSAAFFVLFTIGSVVVPCEMRYRILRWFNGLRGGTKEGTSIRHLFGDISEDSSEILPDTKGSKNVIRDTL

Radius of gyration: 49.95 Å; Cα contacts (8 Å, |Δi|>4): 320; chains: 1; bounding box: 127×37×130 Å

Secondary structure (DSSP, 8-state):
--SS---EEEEEEE--TT-SSS-EEEEEE-GGGG-TT-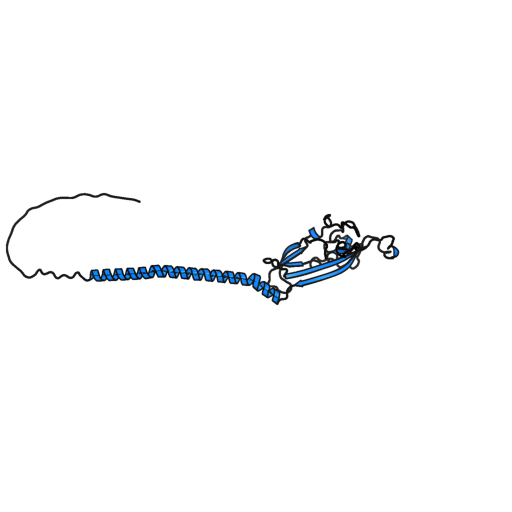GGGS-SS-SSSSSPPTTEEE-HHHHSSSS----EEEESGGGTT--GGGGTT-TTPPPP-TTTSS-EEEE-TTT--EEEEEEEEEEEEEE---GGGTTTSTT--S-EEEEEEEEEEEEE--HHHHHHHHIIIIIHHHHHHHHHHHHHHHHHHHHHHHHHHHHHHHHHHHHHHHHHHHHHHHS---------S--------------------------

Solvent-accessible surface area (backbone atoms only — not comparable to full-atom values): 15630 Å² total; per-residue (Å²): 137,68,74,62,92,77,51,68,36,79,77,47,79,47,52,52,98,76,44,80,82,45,76,22,36,33,28,29,72,34,77,72,64,31,50,43,85,49,70,93,70,39,56,94,73,65,60,67,67,66,55,61,60,31,17,52,40,70,27,21,85,71,71,43,97,72,92,64,46,58,42,32,32,35,28,27,32,70,46,36,74,32,49,72,71,76,52,68,87,49,86,85,68,64,82,54,43,79,91,74,37,45,44,41,36,29,24,34,81,93,81,68,47,78,50,32,36,39,47,43,40,18,42,21,38,62,45,67,75,44,84,96,44,38,87,79,40,68,90,50,90,61,81,40,65,47,75,76,50,68,51,78,50,76,49,64,64,52,57,68,55,47,49,56,48,36,45,59,73,58,48,46,62,51,51,53,52,52,52,51,52,51,54,51,53,54,51,52,51,50,53,51,53,49,54,49,50,68,52,48,52,59,48,51,52,52,51,53,52,53,52,49,54,53,52,64,71,65,74,81,82,83,80,84,83,92,80,84,90,80,87,80,87,83,89,78,90,76,90,86,87,90,84,81,89,79,90,82,84,90,80,91,80,89,133

InterPro domains:
  IPR002159 CD36 family [PF01130] (2-195)
  IPR002159 CD36 family [PTHR11923] (2-197)